Protein AF-A0A2G9TZC6-F1 (afdb_monomer_lite)

pLDDT: mean 79.32, std 24.27, range [19.78, 98.56]

Sequence (187 aa):
MTKLLYDAGWTNLEVRRTWAGSALLKITSDKEWEIARQTPTSVTFRIWTDEENDGFPGDAKIDVTYTVNDMNQLVIEHGATCTSPGVLNLTNHSYWNLDGSETVRDHLLQIDADAYLPTDQNDFPTGEIVDVQGTRFDFTEEKPLKSLLDDKGNIDIDNDLVLSPDRSRLHALSYVLVSIIFMILSK

Organism: Teladorsagia circumcincta (NCBI:txid45464)

InterPro domains:
  IPR008183 Aldose 1-/Glucose-6-phosphate 1-epimerase [PF01263] (30-164)
  IPR011013 Galactose mutarotase-like domain superfamily [SSF74650] (29-166)
  IPR014718 Glycoside hydrolase-type carbohydrate-binding [G3DSA:2.70.98.10] (23-179)
  IPR018052 Aldose 1-epimerase, conserved site [PS00545] (89-98)

Secondary structure (DSSP, 8-state):
--------------------SSGGG-TTTTSPPEEEEEETTEEEEEEEEEHHHHSSSSEEEEEEEEEE-TTS-EEEEEEEE-SS-EEEEE-------SS--S--TT-EE---EEEE--B-TTS-B-S--EE-TTSTT--SS-EEGGGGB-TTS-B-----EEE-S--TT--SS-------EEEEE--

Structure (mmCIF, N/CA/C/O backbone):
data_AF-A0A2G9TZC6-F1
#
_entry.id   AF-A0A2G9TZC6-F1
#
loop_
_atom_site.group_PDB
_atom_site.id
_atom_site.type_symbol
_atom_site.label_atom_id
_atom_site.label_alt_id
_atom_site.label_comp_id
_atom_site.label_asym_id
_atom_site.label_entity_id
_atom_site.label_seq_id
_atom_site.pdbx_PDB_ins_code
_atom_site.Cartn_x
_atom_site.Cartn_y
_atom_site.Cartn_z
_atom_site.occupancy
_atom_site.B_iso_or_equiv
_atom_site.auth_seq_id
_atom_site.auth_comp_id
_atom_site.auth_asym_id
_atom_site.auth_atom_id
_atom_site.pdbx_PDB_model_num
ATOM 1 N N . MET A 1 1 ? 6.689 -29.473 -3.274 1.00 30.20 1 MET A N 1
ATOM 2 C CA . MET A 1 1 ? 6.437 -29.229 -1.840 1.00 30.20 1 MET A CA 1
ATOM 3 C C . MET A 1 1 ? 7.688 -28.551 -1.305 1.00 30.20 1 MET A C 1
ATOM 5 O O . MET A 1 1 ? 8.646 -29.238 -0.986 1.00 30.20 1 MET A O 1
ATOM 9 N N . THR A 1 2 ? 7.733 -27.219 -1.346 1.00 20.11 2 THR A N 1
ATOM 10 C CA . THR A 1 2 ? 8.916 -26.446 -0.940 1.00 20.11 2 THR A CA 1
ATOM 11 C C . THR A 1 2 ? 8.435 -25.322 -0.041 1.00 20.11 2 THR A C 1
ATOM 13 O O . THR A 1 2 ? 7.618 -24.502 -0.447 1.00 20.11 2 THR A O 1
ATOM 16 N N . LYS A 1 3 ? 8.877 -25.384 1.212 1.00 19.78 3 LYS A N 1
ATOM 17 C CA . LYS A 1 3 ? 8.528 -24.508 2.326 1.00 19.78 3 LYS A CA 1
ATOM 18 C C . LYS A 1 3 ? 9.677 -23.508 2.454 1.00 19.78 3 LYS A C 1
ATOM 20 O O . LYS A 1 3 ? 10.809 -23.941 2.652 1.00 19.78 3 LYS A O 1
ATOM 25 N N . LEU A 1 4 ? 9.411 -22.215 2.304 1.00 20.81 4 LEU A N 1
ATOM 26 C CA . LEU A 1 4 ? 10.363 -21.160 2.655 1.00 20.81 4 LEU A CA 1
ATOM 27 C C . LEU A 1 4 ? 9.953 -20.632 4.031 1.00 20.81 4 LEU A C 1
ATOM 29 O O . LEU A 1 4 ? 8.908 -20.009 4.181 1.00 20.81 4 LEU A O 1
ATOM 33 N N . LEU A 1 5 ? 10.744 -20.993 5.041 1.00 24.41 5 LEU A N 1
ATOM 34 C CA . LEU A 1 5 ? 10.721 -20.403 6.377 1.00 24.41 5 LEU A CA 1
ATOM 35 C C . LEU A 1 5 ? 11.654 -19.190 6.336 1.00 24.41 5 LEU A C 1
ATOM 37 O O . LEU A 1 5 ? 12.795 -19.337 5.900 1.00 24.41 5 LEU A O 1
ATOM 41 N N . TYR A 1 6 ? 11.186 -18.024 6.776 1.00 25.30 6 TYR A N 1
ATOM 42 C CA . TYR A 1 6 ? 12.048 -16.872 7.029 1.00 25.30 6 TYR A CA 1
ATOM 43 C C . TYR A 1 6 ? 12.066 -16.607 8.536 1.00 25.30 6 TYR A C 1
ATOM 45 O O . TYR A 1 6 ? 11.023 -16.364 9.138 1.00 25.30 6 TYR A O 1
ATOM 53 N N . ASP A 1 7 ? 13.256 -16.735 9.119 1.00 25.81 7 ASP A N 1
ATOM 54 C CA . ASP A 1 7 ? 13.606 -16.392 10.496 1.00 25.81 7 ASP A CA 1
ATOM 55 C C . ASP A 1 7 ? 14.440 -15.107 10.421 1.00 25.81 7 ASP A C 1
ATOM 57 O O . ASP A 1 7 ? 15.465 -15.072 9.736 1.00 25.81 7 ASP A O 1
ATOM 61 N N . ALA A 1 8 ? 13.962 -14.034 11.045 1.00 32.81 8 ALA A N 1
ATOM 62 C CA . ALA A 1 8 ? 14.584 -12.717 10.991 1.00 32.81 8 ALA A CA 1
ATOM 63 C C . ALA A 1 8 ? 15.143 -12.357 12.370 1.00 32.81 8 ALA A C 1
ATOM 65 O O . ALA A 1 8 ? 14.575 -11.557 13.110 1.00 32.81 8 ALA A O 1
ATOM 66 N N . GLY A 1 9 ? 16.282 -12.954 12.717 1.00 22.62 9 GLY A N 1
ATOM 67 C CA . GLY A 1 9 ? 17.123 -12.451 13.795 1.00 22.62 9 GLY A CA 1
ATOM 68 C C . GLY A 1 9 ? 17.868 -11.199 13.334 1.00 22.62 9 GLY A C 1
ATOM 69 O O . GLY A 1 9 ? 18.893 -11.311 12.668 1.00 22.62 9 GLY A O 1
ATOM 70 N N . TRP A 1 10 ? 17.390 -10.012 13.713 1.00 31.94 10 TRP A N 1
ATOM 71 C CA . TRP A 1 10 ? 18.131 -8.759 13.543 1.00 31.94 10 TRP A CA 1
ATOM 72 C C . TRP A 1 10 ? 18.390 -8.123 14.908 1.00 31.94 10 TRP A C 1
ATOM 74 O O . TRP A 1 10 ? 17.482 -7.624 15.563 1.00 31.94 10 TRP A O 1
ATOM 84 N N . THR A 1 11 ? 19.655 -8.121 15.333 1.00 29.80 11 THR A N 1
ATOM 85 C CA . THR A 1 11 ? 20.155 -7.163 16.323 1.00 29.80 11 THR A CA 1
ATOM 86 C C . THR A 1 11 ? 21.143 -6.241 15.614 1.00 29.80 11 THR A C 1
ATOM 88 O O . THR A 1 11 ? 22.097 -6.707 14.996 1.00 29.80 11 THR A O 1
ATOM 91 N N . ASN A 1 12 ? 20.892 -4.934 15.726 1.00 26.20 12 ASN A N 1
ATOM 92 C CA . ASN A 1 12 ? 21.737 -3.806 15.309 1.00 26.20 12 ASN A CA 1
ATOM 93 C C . ASN A 1 12 ? 21.675 -3.394 13.826 1.00 26.20 12 ASN A C 1
ATOM 95 O O . ASN A 1 12 ? 22.594 -3.652 13.051 1.00 26.20 12 ASN A O 1
ATOM 99 N N . LEU A 1 13 ? 20.643 -2.617 13.477 1.00 26.48 13 LEU A N 1
ATOM 100 C CA . LEU A 1 13 ? 20.734 -1.617 12.411 1.00 26.48 13 LEU A CA 1
ATOM 101 C C . LEU A 1 13 ? 20.748 -0.224 13.067 1.00 26.48 13 LEU A C 1
ATOM 103 O O . LEU A 1 13 ? 19.744 0.215 13.623 1.00 26.48 13 LEU A O 1
ATOM 107 N N . GLU A 1 14 ? 21.889 0.470 13.047 1.00 23.78 14 GLU A N 1
ATOM 108 C CA . GLU A 1 14 ? 21.934 1.894 13.403 1.00 23.78 14 GLU A CA 1
ATOM 109 C C . GLU A 1 14 ? 21.329 2.711 12.254 1.00 23.78 14 GLU A C 1
ATOM 111 O O . GLU A 1 14 ? 21.987 2.985 11.248 1.00 23.78 14 GLU A O 1
ATOM 116 N N . VAL A 1 15 ? 20.072 3.130 12.405 1.00 31.69 15 VAL A N 1
ATOM 117 C CA . VAL A 1 15 ? 19.460 4.130 11.523 1.00 31.69 15 VAL A CA 1
ATOM 118 C C . VAL A 1 15 ? 20.026 5.501 11.901 1.00 31.69 15 VAL A C 1
ATOM 120 O O . VAL A 1 15 ? 19.657 6.095 12.917 1.00 31.69 15 VAL A O 1
ATOM 123 N N . ARG A 1 16 ? 20.965 6.020 11.101 1.00 26.84 16 ARG A N 1
ATOM 124 C CA . ARG A 1 16 ? 21.473 7.388 11.273 1.00 26.84 16 ARG A CA 1
ATOM 125 C C . ARG A 1 16 ? 20.376 8.396 10.914 1.00 26.84 16 ARG A C 1
ATOM 127 O O . ARG A 1 16 ? 19.917 8.460 9.778 1.00 26.84 16 ARG A O 1
ATOM 134 N N . ARG A 1 17 ? 19.976 9.197 11.908 1.00 36.09 17 ARG A N 1
ATOM 135 C CA . ARG A 1 17 ? 19.001 10.294 11.803 1.00 36.09 17 ARG A CA 1
ATOM 136 C C . ARG A 1 17 ? 19.545 11.451 10.961 1.00 36.09 17 ARG A C 1
ATOM 138 O O . ARG A 1 17 ? 20.182 12.336 11.523 1.00 36.09 17 ARG A O 1
ATOM 145 N N . THR A 1 18 ? 19.245 11.497 9.665 1.00 31.53 18 THR A N 1
ATOM 146 C CA . THR A 1 18 ? 19.377 12.732 8.866 1.00 31.53 18 THR A CA 1
ATOM 147 C C . THR A 1 18 ? 18.448 12.763 7.649 1.00 31.53 18 THR A C 1
ATOM 149 O O . THR A 1 18 ? 18.963 12.898 6.554 1.00 31.53 18 THR A O 1
ATOM 152 N N . TRP A 1 19 ? 17.117 12.675 7.762 1.00 33.44 19 TRP A N 1
ATOM 153 C CA . TRP A 1 19 ? 16.260 12.958 6.591 1.00 33.44 19 TRP A CA 1
ATOM 154 C C 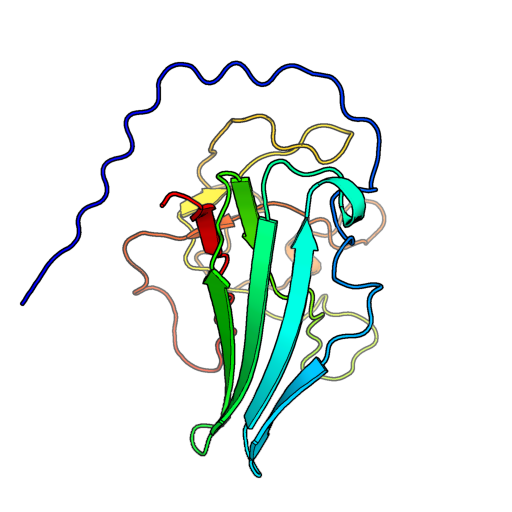. TRP A 1 19 ? 14.972 13.675 6.999 1.00 33.44 19 TRP A C 1
ATOM 156 O O . TRP A 1 19 ? 14.171 13.165 7.774 1.00 33.44 19 TRP A O 1
ATOM 166 N N . ALA A 1 20 ? 14.837 14.917 6.536 1.00 28.73 20 ALA A N 1
ATOM 167 C CA . ALA A 1 20 ? 13.744 15.819 6.867 1.00 28.73 20 ALA A CA 1
ATOM 168 C C . ALA A 1 20 ? 12.607 15.693 5.842 1.00 28.73 20 ALA A C 1
ATOM 170 O O . ALA A 1 20 ? 12.852 15.891 4.659 1.00 28.73 20 ALA A O 1
ATOM 171 N N . GLY A 1 21 ? 11.388 15.438 6.338 1.00 29.16 21 GLY A N 1
ATOM 172 C CA . GLY A 1 21 ? 10.095 15.833 5.757 1.00 29.16 21 GLY A CA 1
ATOM 173 C C . GLY A 1 21 ? 9.672 15.184 4.436 1.00 29.16 21 GLY A C 1
ATOM 174 O O . GLY A 1 21 ? 10.324 15.409 3.433 1.00 29.16 21 GLY A O 1
ATOM 175 N N . SER A 1 22 ? 8.550 14.443 4.460 1.00 32.88 22 SER A N 1
ATOM 176 C CA . SER A 1 22 ? 7.545 14.135 3.401 1.00 32.88 22 SER A CA 1
ATOM 177 C C . SER A 1 22 ? 7.937 13.874 1.925 1.00 32.88 22 SER A C 1
ATOM 179 O O . SER A 1 22 ? 7.067 13.523 1.129 1.00 32.88 22 SER A O 1
ATOM 181 N N . ALA A 1 23 ? 9.204 13.973 1.534 1.00 34.75 23 ALA A N 1
ATOM 182 C CA . ALA A 1 23 ? 9.696 13.870 0.163 1.00 34.75 23 ALA A CA 1
ATOM 183 C C . ALA A 1 23 ? 10.014 12.426 -0.260 1.00 34.75 23 ALA A C 1
ATOM 185 O O . ALA A 1 23 ? 10.156 12.155 -1.447 1.00 34.75 23 ALA A O 1
ATOM 186 N N . LEU A 1 24 ? 10.072 11.483 0.685 1.00 45.00 24 LEU A N 1
ATOM 187 C CA . LEU A 1 24 ? 10.405 10.080 0.403 1.00 45.00 24 LEU A CA 1
ATOM 188 C C . LEU A 1 24 ? 9.235 9.284 -0.205 1.00 45.00 24 LEU A C 1
ATOM 190 O O . LEU A 1 24 ? 9.447 8.192 -0.716 1.00 45.00 24 LEU A O 1
ATOM 194 N N . LEU A 1 25 ? 8.002 9.807 -0.176 1.00 50.72 25 LEU A N 1
ATOM 195 C CA . LEU A 1 25 ? 6.807 9.000 -0.461 1.00 50.72 25 LEU A CA 1
ATOM 196 C C . LEU A 1 25 ? 6.340 9.004 -1.932 1.00 50.72 25 LEU A C 1
ATOM 198 O O . LEU A 1 25 ? 5.370 8.320 -2.254 1.00 50.72 25 LEU A O 1
ATOM 202 N N . LYS A 1 26 ? 6.941 9.808 -2.825 1.00 58.25 26 LYS A N 1
ATOM 203 C CA . LYS A 1 26 ? 6.319 10.120 -4.135 1.00 58.25 26 LYS A CA 1
ATOM 204 C C . LYS A 1 26 ? 7.247 10.178 -5.345 1.00 58.25 26 LYS A C 1
ATOM 206 O O . LYS A 1 26 ? 6.904 10.796 -6.344 1.00 58.25 26 LYS A O 1
ATOM 211 N N . ILE A 1 27 ? 8.413 9.551 -5.290 1.00 70.12 27 ILE A N 1
ATOM 212 C CA . ILE A 1 27 ? 9.432 9.837 -6.309 1.00 70.12 27 ILE A CA 1
ATOM 213 C C . ILE A 1 27 ? 9.111 9.223 -7.668 1.00 70.12 27 ILE A C 1
ATOM 215 O O . ILE A 1 27 ? 9.443 9.800 -8.695 1.00 70.12 27 ILE A O 1
ATOM 219 N N . THR A 1 28 ? 8.428 8.082 -7.696 1.00 81.19 28 THR A N 1
ATOM 220 C CA . THR A 1 28 ? 7.984 7.476 -8.956 1.00 81.19 28 THR A CA 1
ATOM 221 C C . THR A 1 28 ? 6.538 7.823 -9.301 1.00 81.19 28 THR A C 1
ATOM 223 O O . THR A 1 28 ? 6.133 7.651 -10.449 1.00 81.19 28 THR A O 1
ATOM 226 N N . SER A 1 29 ? 5.741 8.323 -8.349 1.00 84.62 29 SER A N 1
ATOM 227 C CA . SER A 1 29 ? 4.312 8.592 -8.563 1.00 84.62 29 SER A CA 1
ATOM 228 C C . SER A 1 29 ? 4.026 9.914 -9.277 1.00 84.62 29 SER A C 1
ATOM 230 O O . SER A 1 29 ? 2.916 10.095 -9.773 1.00 84.62 29 SER A O 1
ATOM 232 N N . ASP A 1 30 ? 5.008 10.815 -9.368 1.00 86.31 30 ASP A N 1
ATOM 233 C CA . ASP A 1 30 ? 4.930 12.069 -10.129 1.00 86.31 30 ASP A CA 1
ATOM 234 C C . ASP A 1 30 ? 5.571 11.980 -11.529 1.00 86.31 30 ASP A C 1
ATOM 236 O O . ASP A 1 30 ? 5.614 12.977 -12.254 1.00 86.31 30 ASP A O 1
ATOM 240 N N . LYS A 1 31 ? 6.076 10.801 -11.913 1.00 88.75 31 LYS A N 1
ATOM 241 C CA . LYS A 1 31 ? 6.766 10.569 -13.188 1.00 88.75 31 LYS A CA 1
ATOM 242 C C . LYS A 1 31 ? 5.844 9.977 -14.242 1.00 88.75 31 LYS A C 1
ATOM 244 O O . LYS A 1 31 ? 4.846 9.324 -13.942 1.00 88.75 31 LYS A O 1
ATOM 249 N N . GLU A 1 32 ? 6.229 10.158 -15.499 1.00 93.38 32 GLU A N 1
ATOM 250 C CA . GLU A 1 32 ? 5.598 9.488 -16.631 1.00 93.38 32 GLU A CA 1
ATOM 251 C C . GLU A 1 32 ? 6.192 8.085 -16.798 1.00 93.38 32 GLU A C 1
ATOM 253 O O . GLU A 1 32 ? 7.400 7.924 -16.969 1.00 93.38 32 GLU A O 1
ATOM 258 N N . TRP A 1 33 ? 5.335 7.065 -16.747 1.00 96.00 33 TRP A N 1
ATOM 259 C CA . TRP A 1 33 ? 5.728 5.673 -16.958 1.00 96.00 33 TRP A CA 1
ATOM 260 C C . TRP A 1 33 ? 5.470 5.260 -18.408 1.00 96.00 33 TRP A C 1
ATOM 262 O O . TRP A 1 33 ? 4.457 5.625 -19.009 1.00 96.00 33 TRP A O 1
ATOM 272 N N . GLU A 1 34 ? 6.352 4.432 -18.957 1.00 97.94 34 GLU A N 1
ATOM 273 C CA . GLU A 1 34 ? 6.153 3.793 -20.255 1.00 97.94 34 GLU A CA 1
ATOM 274 C C . GLU A 1 34 ? 5.081 2.699 -20.154 1.00 97.94 34 GLU A C 1
ATOM 276 O O . GLU A 1 34 ? 5.077 1.910 -19.210 1.00 97.94 34 GLU A O 1
ATOM 281 N N . ILE A 1 35 ? 4.214 2.571 -21.163 1.00 98.44 35 ILE A N 1
ATOM 282 C CA . ILE A 1 35 ? 3.390 1.366 -21.337 1.00 98.44 35 ILE A CA 1
ATOM 283 C C . ILE A 1 35 ? 4.255 0.282 -21.993 1.00 98.44 35 ILE A C 1
ATOM 285 O O . ILE A 1 35 ? 4.377 0.227 -23.216 1.00 98.44 35 ILE A O 1
ATOM 289 N N . ALA A 1 36 ? 4.835 -0.603 -21.184 1.00 98.25 36 ALA A N 1
ATOM 290 C CA . ALA A 1 36 ? 5.691 -1.686 -21.667 1.00 98.25 36 ALA A CA 1
ATOM 291 C C . ALA A 1 36 ? 4.894 -2.834 -22.312 1.00 98.25 36 ALA A C 1
ATOM 293 O O . ALA A 1 36 ? 5.402 -3.551 -23.180 1.00 98.25 36 ALA A O 1
ATOM 294 N N . ARG A 1 37 ? 3.644 -3.048 -21.875 1.00 98.38 37 ARG A N 1
ATOM 295 C CA . ARG A 1 37 ? 2.734 -4.060 -22.433 1.00 98.38 37 ARG A CA 1
ATOM 296 C C . ARG A 1 37 ? 1.278 -3.692 -22.169 1.00 98.38 37 ARG A C 1
ATOM 298 O O . ARG A 1 37 ? 0.944 -3.213 -21.092 1.00 98.38 37 ARG A O 1
ATOM 305 N N . GLN A 1 38 ? 0.401 -4.010 -23.118 1.00 98.56 38 GLN A N 1
ATOM 306 C CA . GLN A 1 38 ? -1.043 -3.879 -22.951 1.00 98.56 38 GLN A CA 1
ATOM 307 C C . GLN A 1 38 ? -1.786 -5.056 -23.590 1.00 98.56 38 GLN A C 1
ATOM 309 O O . GLN A 1 38 ? -1.408 -5.564 -24.646 1.00 98.56 38 GLN A O 1
ATOM 314 N N . THR A 1 39 ? -2.862 -5.479 -22.937 1.00 98.38 39 THR A N 1
ATOM 315 C CA . THR A 1 39 ? -3.857 -6.443 -23.419 1.00 98.38 39 THR A CA 1
ATOM 316 C C . THR A 1 39 ? -5.260 -5.919 -23.063 1.00 98.38 39 THR A C 1
ATOM 318 O O . THR A 1 39 ? -5.357 -4.916 -22.353 1.00 98.38 39 THR A O 1
ATOM 321 N N . PRO A 1 40 ? -6.359 -6.566 -23.496 1.00 98.44 40 PRO A N 1
ATOM 322 C CA . PRO A 1 40 ? -7.706 -6.132 -23.114 1.00 98.44 40 PRO A CA 1
ATOM 323 C C . PRO A 1 40 ? -7.974 -6.108 -21.601 1.00 98.44 40 PRO A C 1
ATOM 325 O O . PRO A 1 40 ? -8.834 -5.355 -21.160 1.00 98.44 40 PRO A O 1
ATOM 328 N N . THR A 1 41 ? -7.259 -6.916 -20.812 1.00 98.25 41 THR A N 1
ATOM 329 C CA . THR A 1 41 ? -7.511 -7.093 -19.370 1.00 98.25 41 THR A CA 1
ATOM 330 C C . THR A 1 41 ? -6.290 -6.818 -18.492 1.00 98.25 41 THR A C 1
ATOM 332 O O . THR A 1 41 ? -6.337 -7.046 -17.286 1.00 98.25 41 THR A O 1
ATOM 335 N N . SER A 1 42 ? -5.183 -6.343 -19.064 1.00 98.25 42 SER A N 1
ATOM 336 C CA . SER A 1 42 ? -3.945 -6.108 -18.318 1.00 98.25 42 SER A CA 1
ATOM 337 C C . SER A 1 42 ? -3.084 -5.025 -18.958 1.00 98.25 42 SER A C 1
ATOM 339 O O . SER A 1 42 ? -3.008 -4.940 -20.188 1.00 98.25 42 SER A O 1
ATOM 341 N N . VAL A 1 43 ? -2.411 -4.230 -18.128 1.00 98.56 43 VAL A N 1
ATOM 342 C CA . VAL A 1 43 ? -1.436 -3.214 -18.536 1.00 98.56 43 VAL A CA 1
ATOM 343 C C . VAL A 1 43 ? -0.206 -3.278 -17.634 1.00 98.56 43 VAL A C 1
ATOM 345 O O . VAL A 1 43 ? -0.331 -3.337 -16.413 1.00 98.56 43 VAL A O 1
ATOM 348 N N . THR A 1 44 ? 0.978 -3.257 -18.241 1.00 98.31 44 THR A N 1
ATOM 349 C CA . THR A 1 44 ? 2.263 -3.150 -17.544 1.00 98.31 44 THR A CA 1
ATOM 350 C C . THR A 1 44 ? 2.853 -1.774 -17.805 1.00 98.31 44 THR A C 1
ATOM 352 O O . THR A 1 44 ? 3.146 -1.429 -18.954 1.00 98.31 44 THR A O 1
ATOM 355 N N . PHE A 1 45 ? 3.061 -1.023 -16.731 1.00 98.12 45 PHE A N 1
ATOM 356 C CA . PHE A 1 45 ? 3.811 0.224 -16.729 1.00 98.12 45 PHE A CA 1
ATOM 357 C C . PHE A 1 45 ? 5.263 -0.047 -16.357 1.00 98.12 45 PHE A C 1
ATOM 359 O O . PHE A 1 45 ? 5.524 -0.898 -15.508 1.00 98.12 45 PHE A O 1
ATOM 366 N N . ARG A 1 46 ? 6.196 0.686 -16.964 1.00 97.56 46 ARG A N 1
ATOM 367 C CA . ARG A 1 46 ? 7.627 0.591 -16.683 1.00 97.56 46 ARG A CA 1
ATOM 368 C C . ARG A 1 46 ? 8.250 1.958 -16.438 1.00 97.56 46 ARG A C 1
ATOM 370 O O . ARG A 1 46 ? 7.947 2.916 -17.144 1.00 97.56 46 ARG A O 1
ATOM 377 N N . ILE A 1 47 ? 9.175 2.010 -15.489 1.00 95.69 47 ILE A N 1
ATOM 378 C CA . ILE A 1 47 ? 10.062 3.151 -15.276 1.00 95.69 47 ILE A CA 1
ATOM 379 C C . ILE A 1 47 ? 11.474 2.672 -14.939 1.00 95.69 47 ILE A C 1
ATOM 381 O O . ILE A 1 47 ? 11.669 1.573 -14.415 1.00 95.69 47 ILE A O 1
ATOM 385 N N . TRP A 1 48 ? 12.458 3.508 -15.244 1.00 95.00 48 TRP A N 1
ATOM 386 C CA . TRP A 1 48 ? 13.822 3.372 -14.754 1.00 95.00 48 TRP A CA 1
ATOM 387 C C . TRP A 1 48 ? 14.131 4.544 -13.836 1.00 95.00 48 TRP A C 1
ATOM 389 O O . TRP A 1 48 ? 13.745 5.674 -14.133 1.00 95.00 48 TRP A O 1
ATOM 399 N N . THR A 1 49 ? 14.825 4.263 -12.744 1.00 91.75 49 THR A N 1
ATOM 400 C CA . THR A 1 49 ? 15.308 5.263 -11.796 1.00 91.75 49 THR A CA 1
ATOM 401 C C . THR A 1 49 ? 16.701 4.887 -11.307 1.00 91.75 49 THR A C 1
ATOM 403 O O . THR A 1 49 ? 17.102 3.721 -11.384 1.00 91.75 49 THR A O 1
ATOM 406 N N . ASP A 1 50 ? 17.434 5.884 -10.840 1.00 92.44 50 ASP A N 1
ATOM 407 C CA . ASP A 1 50 ? 18.770 5.781 -10.268 1.00 92.44 50 ASP A CA 1
ATOM 408 C C . ASP A 1 50 ? 18.982 6.901 -9.239 1.00 92.44 50 ASP A C 1
ATOM 410 O O . ASP A 1 50 ? 18.155 7.809 -9.108 1.00 92.44 50 ASP A O 1
ATOM 414 N N . GLU A 1 51 ? 20.120 6.854 -8.548 1.00 90.19 51 GLU A N 1
ATOM 415 C CA . GLU A 1 51 ? 20.483 7.815 -7.503 1.00 90.19 51 GLU A CA 1
ATOM 416 C C . GLU A 1 51 ? 20.451 9.283 -7.964 1.00 90.19 51 GLU A C 1
ATOM 418 O O . GLU A 1 51 ? 20.129 10.165 -7.169 1.00 90.19 51 GLU A O 1
ATOM 423 N N . GLU A 1 52 ? 20.743 9.578 -9.237 1.00 89.06 52 GLU A N 1
ATOM 424 C CA . GLU A 1 52 ? 20.671 10.952 -9.757 1.00 89.06 52 GLU A CA 1
ATOM 425 C C . GLU A 1 52 ? 19.219 11.438 -9.891 1.00 89.06 52 GLU A C 1
ATOM 427 O O . GLU A 1 52 ? 18.944 12.629 -9.718 1.00 89.06 52 GLU A O 1
ATOM 432 N N . ASN A 1 53 ? 18.292 10.523 -10.184 1.00 87.25 53 ASN A N 1
ATOM 433 C CA . ASN A 1 53 ? 16.879 10.825 -10.389 1.00 87.25 53 ASN A CA 1
ATOM 434 C C . ASN A 1 53 ? 16.062 10.840 -9.090 1.00 87.25 53 ASN A C 1
ATOM 436 O O . ASN A 1 53 ? 15.155 11.669 -8.961 1.00 87.25 53 ASN A O 1
ATOM 440 N N . ASP A 1 54 ? 16.350 9.937 -8.147 1.00 85.56 54 ASP A N 1
ATOM 441 C CA . ASP A 1 54 ? 15.547 9.756 -6.929 1.00 85.56 54 ASP A CA 1
ATOM 442 C C . ASP A 1 54 ? 16.295 9.971 -5.606 1.00 85.56 54 ASP A C 1
ATOM 444 O O . ASP A 1 54 ? 15.656 10.116 -4.560 1.00 85.56 54 ASP A O 1
ATOM 448 N N . GLY A 1 55 ? 17.627 10.059 -5.637 1.00 87.25 55 GLY A N 1
ATOM 449 C CA . GLY A 1 55 ? 18.465 10.215 -4.447 1.00 87.25 55 GLY A CA 1
ATOM 450 C C . GLY A 1 55 ? 18.654 8.937 -3.622 1.00 87.25 55 GLY A C 1
ATOM 451 O O . GLY A 1 55 ? 19.227 9.013 -2.532 1.00 87.25 55 GLY A O 1
ATOM 452 N N . PHE A 1 56 ? 18.184 7.777 -4.094 1.00 86.12 56 PHE A N 1
ATOM 453 C CA . PHE A 1 56 ? 18.381 6.480 -3.449 1.00 86.12 56 PHE A CA 1
ATOM 454 C C . PHE A 1 56 ? 19.583 5.737 -4.043 1.00 86.12 56 PHE A C 1
ATOM 456 O O . PHE A 1 56 ? 19.794 5.768 -5.251 1.00 86.12 56 PHE A O 1
ATOM 463 N N . PRO A 1 57 ? 20.366 5.009 -3.224 1.00 88.44 57 PRO A N 1
ATOM 464 C CA . PRO A 1 57 ? 21.496 4.244 -3.735 1.00 88.44 57 PRO A CA 1
ATOM 465 C C . PRO A 1 57 ? 21.070 3.195 -4.764 1.00 88.44 57 PRO A C 1
ATOM 467 O O . PRO A 1 57 ? 20.130 2.433 -4.523 1.00 88.44 57 PRO A O 1
ATOM 470 N N . GLY A 1 58 ? 21.842 3.091 -5.844 1.00 90.19 58 GLY A N 1
ATOM 471 C CA . GLY A 1 58 ? 21.675 2.061 -6.866 1.00 90.19 58 GLY A CA 1
ATOM 472 C C . GLY A 1 58 ? 20.793 2.491 -8.034 1.00 90.19 58 GLY A C 1
ATOM 473 O O . GLY A 1 58 ? 20.617 3.676 -8.306 1.00 90.19 58 GLY A O 1
ATOM 474 N N . ASP A 1 59 ? 20.298 1.498 -8.769 1.00 91.38 59 ASP A N 1
ATOM 475 C CA . ASP A 1 59 ? 19.375 1.684 -9.884 1.00 91.38 59 ASP A CA 1
ATOM 476 C C . ASP A 1 59 ? 18.227 0.671 -9.815 1.00 91.38 59 ASP A C 1
ATOM 478 O O . ASP A 1 59 ? 18.329 -0.406 -9.219 1.00 91.38 59 ASP A O 1
ATOM 482 N N . ALA A 1 60 ? 17.107 1.008 -10.444 1.00 93.06 60 ALA A N 1
ATOM 483 C CA . ALA A 1 60 ? 15.981 0.101 -10.562 1.00 93.06 60 ALA A CA 1
ATOM 484 C C . ALA A 1 60 ? 15.250 0.310 -11.887 1.00 93.06 60 ALA A C 1
ATOM 486 O O . ALA A 1 60 ? 14.794 1.402 -12.215 1.00 93.06 60 ALA A O 1
ATOM 487 N N . LYS A 1 61 ? 15.067 -0.784 -12.628 1.00 94.75 61 LYS A N 1
ATOM 488 C CA . LYS A 1 61 ? 14.004 -0.909 -13.625 1.00 94.75 61 LYS A CA 1
ATOM 489 C C . LYS A 1 61 ? 12.801 -1.531 -12.937 1.00 94.75 61 LYS A C 1
ATOM 491 O O . LYS A 1 61 ? 12.895 -2.683 -12.514 1.00 94.75 61 LYS A O 1
ATOM 496 N N . ILE A 1 62 ? 11.707 -0.790 -12.852 1.00 94.00 62 ILE A N 1
ATOM 497 C CA . ILE A 1 62 ? 10.491 -1.170 -12.137 1.00 94.00 62 ILE A CA 1
ATOM 498 C C . ILE A 1 62 ? 9.371 -1.386 -13.150 1.00 94.00 62 ILE A C 1
ATOM 500 O O . ILE A 1 62 ? 9.099 -0.509 -13.966 1.00 94.00 62 ILE A O 1
ATOM 504 N N . ASP A 1 63 ? 8.704 -2.529 -13.046 1.00 95.38 63 ASP A N 1
ATOM 505 C CA . ASP A 1 63 ? 7.505 -2.889 -13.792 1.00 95.38 63 ASP A CA 1
ATOM 506 C C . ASP A 1 63 ? 6.331 -3.029 -12.817 1.00 95.38 63 ASP A C 1
ATOM 508 O O . ASP A 1 63 ? 6.422 -3.766 -11.835 1.00 95.38 63 ASP A O 1
ATOM 512 N N . VAL A 1 64 ? 5.209 -2.364 -13.095 1.00 95.81 64 VAL A N 1
ATOM 513 C CA . VAL A 1 64 ? 3.953 -2.549 -12.353 1.00 95.81 64 VAL A CA 1
ATOM 514 C C . VAL A 1 64 ? 2.876 -3.023 -13.308 1.00 95.81 64 VAL A C 1
ATOM 516 O O . VAL A 1 64 ? 2.530 -2.323 -14.259 1.00 95.81 64 VAL A O 1
ATOM 519 N N . THR A 1 65 ? 2.343 -4.217 -13.062 1.00 95.69 65 THR A N 1
ATOM 520 C CA . THR A 1 65 ? 1.282 -4.805 -13.883 1.00 95.69 65 THR A CA 1
ATOM 521 C C . THR A 1 65 ? -0.042 -4.775 -13.140 1.00 95.69 65 THR A C 1
ATOM 523 O O . THR A 1 65 ? -0.152 -5.320 -12.047 1.00 95.69 65 THR A O 1
ATOM 526 N N . TYR A 1 66 ? -1.050 -4.166 -13.760 1.00 96.19 66 TYR A N 1
ATOM 527 C CA . TYR A 1 66 ? -2.439 -4.198 -13.313 1.00 96.19 66 TYR A CA 1
ATOM 528 C C . TYR A 1 66 ? -3.209 -5.179 -14.190 1.00 96.19 66 TYR A C 1
ATOM 530 O O . TYR A 1 66 ? -3.215 -5.028 -15.412 1.00 96.19 66 TYR A O 1
ATOM 538 N N . THR A 1 67 ? -3.878 -6.155 -13.581 1.00 95.50 67 THR A N 1
ATOM 539 C CA . THR A 1 67 ? -4.664 -7.173 -14.289 1.00 95.50 67 THR A CA 1
ATOM 540 C C . THR A 1 67 ? -6.050 -7.300 -13.675 1.00 95.50 67 THR A C 1
ATOM 542 O O . THR A 1 67 ? -6.178 -7.464 -12.464 1.00 95.50 67 THR A O 1
ATOM 545 N N . VAL A 1 68 ? -7.085 -7.276 -14.513 1.00 95.25 68 VAL A N 1
ATOM 546 C CA . VAL A 1 68 ? -8.451 -7.661 -14.137 1.00 95.25 68 VAL A CA 1
ATOM 547 C C . VAL A 1 68 ? -8.770 -9.049 -14.681 1.00 95.25 68 VAL A C 1
ATOM 549 O O . VAL A 1 68 ? -8.282 -9.431 -15.745 1.00 95.25 68 VAL A O 1
ATOM 552 N N . ASN A 1 69 ? -9.571 -9.829 -13.958 1.00 91.75 69 ASN A N 1
ATOM 553 C CA . ASN A 1 69 ? -9.932 -11.182 -14.381 1.00 91.75 69 ASN A CA 1
ATOM 554 C C . ASN A 1 69 ? -11.409 -11.515 -14.132 1.00 91.75 69 ASN A C 1
ATOM 556 O O . ASN A 1 69 ? -12.128 -10.781 -13.455 1.00 91.75 69 ASN A O 1
ATOM 560 N N . ASP A 1 70 ? -11.841 -12.662 -14.659 1.00 94.75 70 ASP A N 1
ATOM 561 C CA . ASP A 1 70 ? -13.234 -13.129 -14.605 1.00 94.75 70 ASP A CA 1
ATOM 562 C C . ASP A 1 70 ? -13.715 -13.503 -13.186 1.00 94.75 70 ASP A C 1
ATOM 564 O O . ASP A 1 70 ? -14.882 -13.834 -12.991 1.00 94.75 70 ASP A O 1
ATOM 568 N N . MET A 1 71 ? -12.834 -13.442 -12.179 1.00 90.81 71 MET A N 1
ATOM 569 C CA . MET A 1 71 ? -13.168 -13.627 -10.762 1.00 90.81 71 MET A CA 1
ATOM 570 C C . MET A 1 71 ? -13.397 -12.291 -10.033 1.00 90.81 71 MET A C 1
ATOM 572 O O . MET A 1 71 ? -13.434 -12.274 -8.804 1.00 90.81 71 MET A O 1
ATOM 576 N N . ASN A 1 72 ? -13.546 -11.177 -10.765 1.00 87.38 72 ASN A N 1
ATOM 577 C CA . ASN A 1 72 ? -13.684 -9.816 -10.224 1.00 87.38 72 ASN A CA 1
ATOM 578 C C . ASN A 1 72 ? -12.501 -9.382 -9.342 1.00 87.38 72 ASN A C 1
ATOM 580 O O . ASN A 1 72 ? -12.676 -8.661 -8.361 1.00 87.38 72 ASN A O 1
ATOM 584 N N . GLN A 1 73 ? -11.289 -9.819 -9.681 1.00 88.31 73 GLN A N 1
ATOM 585 C CA . GLN A 1 73 ? -10.079 -9.407 -8.975 1.00 88.31 73 GLN A CA 1
ATOM 586 C C . GLN A 1 73 ? -9.354 -8.312 -9.752 1.00 88.31 73 GLN A C 1
ATOM 588 O O . GLN A 1 73 ? -9.236 -8.393 -10.974 1.00 88.31 73 GLN A O 1
ATOM 593 N N . LEU A 1 74 ? -8.805 -7.344 -9.019 1.00 89.94 74 LEU A N 1
ATOM 594 C CA . LEU A 1 74 ? -7.707 -6.503 -9.479 1.00 89.94 74 LEU A CA 1
ATOM 595 C C . LEU A 1 74 ? -6.411 -7.055 -8.879 1.00 89.94 74 LEU A C 1
ATOM 597 O O . LEU A 1 74 ? -6.235 -7.042 -7.663 1.00 89.94 74 LEU A O 1
ATOM 601 N N . VAL A 1 75 ? -5.514 -7.541 -9.730 1.00 89.50 75 VAL A N 1
ATOM 602 C CA . VAL A 1 75 ? -4.191 -8.034 -9.341 1.00 89.50 75 VAL A CA 1
ATOM 603 C C . VAL A 1 75 ? -3.158 -6.970 -9.695 1.00 89.50 75 VAL A C 1
ATOM 605 O O . VAL A 1 75 ? -3.117 -6.516 -10.840 1.00 89.50 75 VAL A O 1
ATOM 608 N N . ILE A 1 76 ? -2.345 -6.575 -8.714 1.00 91.31 76 ILE A N 1
ATOM 609 C CA . ILE A 1 76 ? -1.250 -5.615 -8.880 1.00 91.31 76 ILE A CA 1
ATOM 610 C C . ILE A 1 76 ? 0.059 -6.345 -8.595 1.00 91.31 76 ILE A C 1
ATOM 612 O O . ILE A 1 76 ? 0.295 -6.796 -7.475 1.00 91.31 76 ILE A O 1
ATOM 616 N N . GLU A 1 77 ? 0.904 -6.463 -9.609 1.00 92.50 77 GLU A N 1
ATOM 617 C CA . GLU A 1 77 ? 2.207 -7.117 -9.510 1.00 92.50 77 GLU A CA 1
ATOM 618 C C . GLU A 1 77 ? 3.307 -6.065 -9.629 1.00 92.50 77 GLU A C 1
ATOM 620 O O . GLU A 1 77 ? 3.388 -5.369 -10.642 1.00 92.50 77 GLU A O 1
ATOM 625 N N . HIS A 1 78 ? 4.163 -5.964 -8.612 1.00 87.94 78 HIS A N 1
ATOM 626 C CA . HIS A 1 78 ? 5.378 -5.153 -8.657 1.00 87.94 78 HIS A CA 1
ATOM 627 C C . HIS A 1 78 ? 6.571 -6.059 -8.988 1.00 87.94 78 HIS A C 1
ATOM 629 O O . HIS A 1 78 ? 6.825 -7.043 -8.295 1.00 87.94 78 HIS A O 1
ATOM 635 N N . GLY A 1 79 ? 7.314 -5.731 -10.040 1.00 87.94 79 GLY A N 1
ATOM 636 C CA . GLY A 1 79 ? 8.566 -6.384 -10.408 1.00 87.94 79 GLY A CA 1
ATOM 637 C C . GLY A 1 79 ? 9.679 -5.353 -10.522 1.00 87.94 79 GLY A C 1
ATOM 638 O O . GLY A 1 79 ? 9.449 -4.243 -10.989 1.00 87.94 79 GLY A O 1
ATOM 639 N N . ALA A 1 80 ? 10.895 -5.703 -10.113 1.00 88.94 80 ALA A N 1
ATOM 640 C CA . ALA A 1 80 ? 12.040 -4.820 -10.285 1.00 88.94 80 ALA A CA 1
ATOM 641 C C . ALA A 1 80 ? 13.331 -5.594 -10.558 1.00 88.94 80 ALA A C 1
ATOM 643 O O . ALA A 1 80 ? 13.502 -6.729 -10.116 1.00 88.94 80 ALA A O 1
ATOM 644 N N . THR A 1 81 ? 14.251 -4.965 -11.284 1.00 92.00 81 THR A N 1
ATOM 645 C CA . THR A 1 81 ? 15.619 -5.456 -11.500 1.00 92.00 81 THR A CA 1
ATOM 646 C C . THR A 1 81 ? 16.604 -4.306 -11.369 1.00 92.00 81 THR A C 1
ATOM 648 O O . THR A 1 81 ? 16.290 -3.204 -11.811 1.00 92.00 81 THR A O 1
ATOM 651 N N . CYS A 1 82 ? 17.803 -4.577 -10.869 1.00 90.25 82 CYS A N 1
ATOM 652 C CA . CYS A 1 82 ? 18.887 -3.605 -10.727 1.00 90.25 82 CYS A CA 1
ATOM 653 C C . CYS A 1 82 ? 20.178 -4.111 -11.381 1.00 90.25 82 CYS A C 1
ATOM 655 O O . CYS A 1 82 ? 20.371 -5.316 -11.566 1.00 90.25 82 CYS A O 1
ATOM 657 N N . THR A 1 83 ? 21.105 -3.199 -11.646 1.00 92.94 83 THR A N 1
ATOM 658 C CA . THR A 1 83 ? 22.515 -3.492 -11.919 1.00 92.94 83 THR A CA 1
ATOM 659 C C . THR A 1 83 ? 23.435 -3.062 -10.770 1.00 92.94 83 THR A C 1
ATOM 661 O O . THR A 1 83 ? 24.516 -3.642 -10.603 1.00 92.94 83 THR A O 1
ATOM 664 N N . SER A 1 84 ? 22.988 -2.115 -9.943 1.00 89.38 84 SER A N 1
ATOM 665 C CA . SER A 1 84 ? 23.701 -1.577 -8.785 1.00 89.38 84 SER A CA 1
ATOM 666 C C . SER A 1 84 ? 22.888 -1.777 -7.498 1.00 89.38 84 SER A C 1
ATOM 668 O O . SER A 1 84 ? 21.674 -1.586 -7.522 1.00 89.38 84 SER A O 1
ATOM 670 N N . PRO A 1 85 ? 23.519 -2.182 -6.375 1.00 90.62 85 PRO A N 1
ATOM 671 C CA . PRO A 1 85 ? 22.796 -2.453 -5.135 1.00 90.62 85 PRO A CA 1
ATOM 672 C C . PRO A 1 85 ? 22.048 -1.234 -4.598 1.00 90.62 85 PRO A C 1
ATOM 674 O O . PRO A 1 85 ? 22.596 -0.134 -4.592 1.00 90.62 85 PRO A O 1
ATOM 677 N N . GLY A 1 86 ? 20.844 -1.470 -4.082 1.00 87.75 86 GLY A N 1
ATOM 678 C CA . GLY A 1 86 ? 19.954 -0.428 -3.582 1.00 87.75 86 GLY A CA 1
ATOM 679 C C . GLY A 1 86 ? 18.844 -0.964 -2.683 1.00 87.75 86 GLY A C 1
ATOM 680 O O . GLY A 1 86 ? 18.788 -2.159 -2.372 1.00 87.75 86 GLY A O 1
ATOM 681 N N . VAL A 1 87 ? 17.949 -0.068 -2.268 1.00 85.69 87 VAL A N 1
ATOM 682 C CA . VAL A 1 87 ? 16.747 -0.404 -1.490 1.00 85.69 87 VAL A CA 1
ATOM 683 C C . VAL A 1 87 ? 15.500 -0.018 -2.268 1.00 85.69 87 VAL A C 1
ATOM 685 O O . VAL A 1 87 ? 15.432 1.065 -2.840 1.00 85.69 87 VAL A O 1
ATOM 688 N N . LEU A 1 88 ? 14.502 -0.899 -2.278 1.00 83.94 88 LEU A N 1
ATOM 689 C CA . LEU A 1 88 ? 13.229 -0.641 -2.936 1.00 83.94 88 LEU A CA 1
ATOM 690 C C . LEU A 1 88 ? 12.090 -1.205 -2.085 1.00 83.94 88 LEU A C 1
ATOM 692 O O . LEU A 1 88 ? 12.094 -2.387 -1.745 1.00 83.94 88 LEU A O 1
ATOM 696 N N . ASN A 1 89 ? 11.112 -0.363 -1.756 1.00 85.06 89 ASN A N 1
ATOM 697 C CA . ASN A 1 89 ? 9.883 -0.783 -1.091 1.00 85.06 89 ASN A CA 1
ATOM 698 C C . ASN A 1 89 ? 8.682 -0.120 -1.766 1.00 85.06 89 ASN A C 1
ATOM 700 O O . ASN A 1 89 ? 8.493 1.088 -1.637 1.00 85.06 89 ASN A O 1
ATOM 704 N N . LEU A 1 90 ? 7.910 -0.896 -2.525 1.00 85.12 90 LEU A N 1
ATOM 705 C CA . LEU A 1 90 ? 6.798 -0.384 -3.328 1.00 85.12 90 LEU A CA 1
ATOM 706 C C . LEU A 1 90 ? 5.450 -0.769 -2.726 1.00 85.12 90 LEU A C 1
ATOM 708 O O . LEU A 1 90 ? 5.287 -1.846 -2.149 1.00 85.12 90 LEU A O 1
ATOM 712 N N . THR A 1 91 ? 4.470 0.106 -2.931 1.00 85.81 91 THR A N 1
ATOM 713 C CA . THR A 1 91 ? 3.069 -0.118 -2.576 1.00 85.81 91 THR A CA 1
ATOM 714 C C . THR A 1 91 ? 2.145 0.531 -3.607 1.00 85.81 91 THR A C 1
ATOM 716 O O . THR A 1 91 ? 2.581 1.304 -4.463 1.00 85.81 91 THR A O 1
ATOM 719 N N . ASN A 1 92 ? 0.852 0.242 -3.503 1.00 85.69 92 ASN A N 1
ATOM 720 C CA . ASN A 1 92 ? -0.200 0.928 -4.236 1.00 85.69 92 ASN A CA 1
ATOM 721 C C . ASN A 1 92 ? -0.984 1.838 -3.277 1.00 85.69 92 ASN A C 1
ATOM 723 O O . ASN A 1 92 ? -1.483 1.382 -2.254 1.00 85.69 92 ASN A O 1
ATOM 727 N N . HIS A 1 93 ? -1.117 3.118 -3.630 1.00 89.75 93 HIS A N 1
ATOM 728 C CA . HIS A 1 93 ? -1.710 4.146 -2.767 1.00 89.75 93 HIS A CA 1
ATOM 729 C C . HIS A 1 93 ? -3.180 4.457 -3.124 1.00 89.75 93 HIS A C 1
ATOM 731 O O . HIS A 1 93 ? -3.605 5.617 -3.132 1.00 89.75 93 HIS A O 1
ATOM 737 N N . SER A 1 94 ? -3.960 3.432 -3.482 1.00 88.31 94 SER A N 1
ATOM 738 C CA . SER A 1 94 ? -5.385 3.607 -3.797 1.00 88.31 94 SER A CA 1
ATOM 739 C C . SER A 1 94 ? -6.210 3.886 -2.544 1.00 88.31 94 SER A C 1
ATOM 741 O O . SER A 1 94 ? -5.996 3.281 -1.496 1.00 88.31 94 SER A O 1
ATOM 743 N N . TYR A 1 95 ? -7.207 4.756 -2.686 1.00 87.88 95 TYR A N 1
ATOM 744 C CA . TYR A 1 95 ? -8.214 5.013 -1.662 1.00 87.88 95 TYR A CA 1
ATOM 745 C C . TYR A 1 95 ? -9.507 4.288 -2.021 1.00 87.88 95 TYR A C 1
ATOM 747 O O . TYR A 1 95 ? -10.005 4.412 -3.141 1.00 87.88 95 TYR A O 1
ATOM 755 N N . TRP A 1 96 ? -10.054 3.545 -1.062 1.00 87.94 96 TRP A N 1
ATOM 756 C CA . TRP A 1 96 ? -11.230 2.707 -1.270 1.00 87.94 96 TRP A CA 1
ATOM 757 C C . TRP A 1 96 ? -12.464 3.341 -0.638 1.00 87.94 96 TRP A C 1
ATOM 759 O O . TRP A 1 96 ? -12.468 3.674 0.544 1.00 87.94 96 TRP A O 1
ATOM 769 N N . ASN A 1 97 ? -13.523 3.467 -1.431 1.00 91.88 97 ASN A N 1
ATOM 770 C CA . ASN A 1 97 ? -14.860 3.823 -0.980 1.00 91.88 97 ASN A CA 1
ATOM 771 C C . ASN A 1 97 ? -15.857 2.944 -1.742 1.00 91.88 97 ASN A C 1
ATOM 773 O O . ASN A 1 97 ? -15.982 3.051 -2.961 1.00 91.88 97 ASN A O 1
ATOM 777 N N . LEU A 1 98 ? -16.500 2.031 -1.017 1.00 91.69 98 LEU A N 1
ATOM 778 C CA . LEU A 1 98 ? -17.292 0.949 -1.612 1.00 91.69 98 LEU A CA 1
ATOM 779 C C . LEU A 1 98 ? -18.758 1.308 -1.889 1.00 91.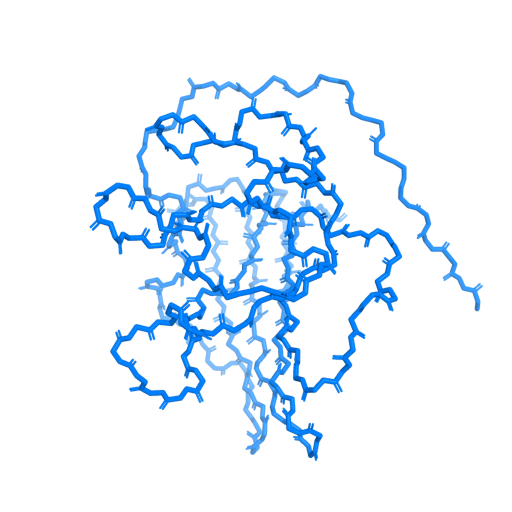69 98 LEU A C 1
ATOM 781 O O . LEU A 1 98 ? -19.433 0.560 -2.589 1.00 91.69 98 LEU A O 1
ATOM 785 N N . ASP A 1 99 ? -19.258 2.415 -1.341 1.00 92.25 99 ASP A N 1
ATOM 786 C CA . ASP A 1 99 ? -20.669 2.811 -1.455 1.00 92.25 99 ASP A CA 1
ATOM 787 C C . ASP A 1 99 ? -20.860 4.207 -2.073 1.00 92.25 99 ASP A C 1
ATOM 789 O O . ASP A 1 99 ? -21.984 4.590 -2.395 1.00 92.25 99 ASP A O 1
ATOM 793 N N . GLY A 1 100 ? -19.770 4.955 -2.281 1.00 92.12 100 GLY A N 1
ATOM 794 C CA . GLY A 1 100 ? -19.801 6.310 -2.827 1.00 92.12 100 GLY A CA 1
ATOM 795 C C . GLY A 1 100 ? -20.264 7.373 -1.828 1.00 92.12 100 GLY A C 1
ATOM 796 O O . GLY A 1 100 ? -20.501 8.512 -2.232 1.00 92.12 100 GLY A O 1
ATOM 797 N N . SER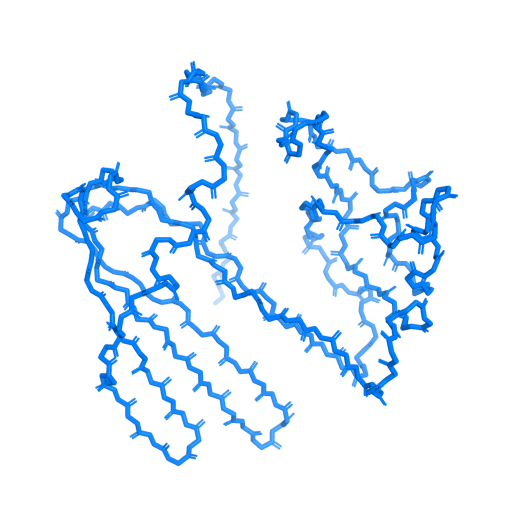 A 1 101 ? -20.389 7.030 -0.543 1.00 94.12 101 SER A N 1
ATOM 798 C CA . SER A 1 101 ? -20.735 7.970 0.524 1.00 94.12 101 SER A CA 1
ATOM 799 C C . SER A 1 101 ? -19.647 9.031 0.715 1.00 94.12 101 SER A C 1
ATOM 801 O O . SER A 1 101 ? -18.490 8.835 0.352 1.00 94.12 101 SER A O 1
ATOM 803 N N . GLU A 1 102 ? -19.983 10.159 1.344 1.00 94.69 102 GLU A N 1
ATOM 804 C CA . GLU A 1 102 ? -19.005 11.229 1.616 1.00 94.69 102 GLU A CA 1
ATOM 805 C C . GLU A 1 102 ? -17.863 10.784 2.545 1.00 94.69 102 GLU A C 1
ATOM 807 O O . GLU A 1 102 ? -16.775 11.356 2.520 1.00 94.69 102 GLU A O 1
ATOM 812 N N . THR A 1 103 ? -18.101 9.769 3.382 1.00 93.50 103 THR A N 1
ATOM 813 C CA . THR A 1 103 ? -17.119 9.245 4.337 1.00 93.50 103 THR A CA 1
ATOM 814 C C . THR A 1 103 ? -17.174 7.726 4.385 1.00 93.50 103 THR A C 1
ATOM 816 O O . THR A 1 103 ? -18.237 7.152 4.177 1.00 93.50 103 THR A O 1
ATOM 819 N N . VAL A 1 104 ? -16.064 7.092 4.770 1.00 94.56 104 VAL A N 1
ATOM 820 C CA . VAL A 1 104 ? -15.970 5.631 4.952 1.00 94.56 104 VAL A CA 1
ATOM 821 C C . VAL A 1 104 ? -16.231 5.175 6.394 1.00 94.56 104 VAL A C 1
ATOM 823 O O . VAL A 1 104 ? -15.893 4.066 6.783 1.00 94.56 104 VAL A O 1
ATOM 826 N N . ARG A 1 105 ? -16.794 6.043 7.243 1.00 96.06 105 ARG A N 1
ATOM 827 C CA . ARG A 1 105 ? -16.926 5.801 8.694 1.00 96.06 105 ARG A CA 1
ATOM 828 C C . ARG A 1 105 ? -17.751 4.558 9.036 1.00 96.06 105 ARG A C 1
ATOM 830 O O . ARG A 1 105 ? -17.489 3.917 10.053 1.00 96.06 105 ARG A O 1
ATOM 837 N N . ASP A 1 106 ? -18.746 4.243 8.218 1.00 96.00 106 ASP A N 1
ATOM 838 C CA . ASP A 1 106 ? -19.614 3.083 8.420 1.00 96.00 106 ASP A CA 1
ATOM 839 C C . ASP A 1 106 ? -19.134 1.833 7.666 1.00 96.00 106 ASP A C 1
ATOM 841 O O . ASP A 1 106 ? -19.719 0.766 7.847 1.00 96.00 106 ASP A O 1
ATOM 845 N N . HIS A 1 107 ? -18.042 1.922 6.892 1.00 94.31 107 HIS A N 1
ATOM 846 C CA . HIS A 1 107 ? -17.401 0.744 6.310 1.00 94.31 107 HIS A CA 1
ATOM 847 C C . HIS A 1 107 ? -16.874 -0.144 7.421 1.00 94.31 107 HIS A C 1
ATOM 849 O O . HIS A 1 107 ? -16.260 0.323 8.385 1.00 94.31 107 HIS A O 1
ATOM 855 N N . LEU A 1 108 ? -17.117 -1.435 7.256 1.00 95.06 108 LEU A N 1
ATOM 856 C CA . LEU A 1 108 ? -16.617 -2.465 8.138 1.00 95.06 108 LEU A CA 1
ATOM 857 C C . LEU A 1 108 ? -15.220 -2.882 7.682 1.00 95.06 108 LEU A C 1
ATOM 859 O O . LEU A 1 108 ? -14.980 -3.087 6.491 1.00 95.06 108 LEU A O 1
ATOM 863 N N . LEU A 1 109 ? -14.299 -2.965 8.637 1.00 93.31 109 LEU A N 1
ATOM 864 C CA . LEU A 1 109 ? -12.927 -3.391 8.422 1.00 93.31 109 LEU A CA 1
ATOM 865 C C . LEU A 1 109 ? -12.644 -4.620 9.284 1.00 93.31 109 LEU A C 1
ATOM 867 O O . LEU A 1 109 ? -12.928 -4.622 10.482 1.00 93.31 109 LEU A O 1
ATOM 871 N N . GLN A 1 110 ? -12.047 -5.633 8.665 1.00 93.44 110 GLN A N 1
ATOM 872 C CA . GLN A 1 110 ? -11.436 -6.776 9.327 1.00 93.44 110 GLN A CA 1
ATOM 873 C C . GLN A 1 110 ? -10.055 -6.989 8.704 1.00 93.44 110 GLN A C 1
ATOM 875 O O . GLN A 1 110 ? -9.914 -6.985 7.478 1.00 93.44 110 GLN A O 1
ATOM 880 N N . ILE A 1 111 ? -9.031 -7.145 9.537 1.00 92.00 111 ILE A N 1
ATOM 881 C CA . ILE A 1 111 ? -7.649 -7.354 9.113 1.00 92.00 111 ILE A CA 1
ATOM 882 C C . ILE A 1 111 ? -7.066 -8.495 9.928 1.00 92.00 111 ILE A C 1
ATOM 884 O O . ILE A 1 111 ? -7.069 -8.485 11.156 1.00 92.00 111 ILE A O 1
ATOM 888 N N . ASP A 1 112 ? -6.508 -9.464 9.215 1.00 92.06 112 ASP A N 1
ATOM 889 C CA . ASP A 1 112 ? -5.808 -10.590 9.808 1.00 92.06 112 ASP A CA 1
ATOM 890 C C . ASP A 1 112 ? -4.375 -10.187 10.203 1.00 92.06 112 ASP A C 1
ATOM 892 O O . ASP A 1 112 ? -3.395 -10.544 9.543 1.00 92.06 112 ASP A O 1
ATOM 896 N N . ALA A 1 113 ? -4.265 -9.354 11.238 1.00 92.81 113 ALA A N 1
ATOM 897 C CA . ALA A 1 113 ? -3.020 -8.822 11.784 1.00 92.81 113 ALA A CA 1
ATOM 898 C C . ALA A 1 113 ? -2.963 -9.060 13.295 1.00 92.81 113 ALA A C 1
ATOM 900 O O . ALA A 1 113 ? -3.954 -8.850 13.988 1.00 92.81 113 ALA A O 1
ATOM 901 N N . ASP A 1 114 ? -1.799 -9.482 13.794 1.00 94.81 114 ASP A N 1
ATOM 902 C CA . ASP A 1 114 ? -1.580 -9.715 15.230 1.00 94.81 114 ASP A CA 1
ATOM 903 C C . ASP A 1 114 ? -0.851 -8.543 15.904 1.00 94.81 114 ASP A C 1
ATOM 905 O O . ASP A 1 114 ? -0.882 -8.411 17.123 1.00 94.81 114 ASP A O 1
ATOM 909 N N . ALA A 1 115 ? -0.196 -7.675 15.128 1.00 96.88 115 ALA A N 1
ATOM 910 C CA . ALA A 1 115 ? 0.545 -6.537 15.659 1.00 96.88 115 ALA A CA 1
ATOM 911 C C . ALA A 1 115 ? 0.454 -5.305 14.751 1.00 96.88 115 ALA A C 1
ATOM 913 O O . ALA A 1 115 ? 0.016 -5.387 13.604 1.00 96.88 115 ALA A O 1
ATOM 914 N N . TYR A 1 116 ? 0.897 -4.160 15.259 1.00 97.00 116 TYR A N 1
ATOM 915 C CA . TYR A 1 116 ? 1.046 -2.915 14.513 1.00 97.00 116 TYR A CA 1
ATOM 916 C C . TYR A 1 116 ? 2.339 -2.191 14.894 1.00 97.00 116 TYR A C 1
ATOM 918 O O . TYR A 1 116 ? 2.951 -2.497 15.923 1.00 97.00 116 TYR A O 1
ATOM 926 N N . LEU A 1 117 ? 2.751 -1.231 14.063 1.00 96.44 117 LEU A N 1
ATOM 927 C CA . LEU A 1 117 ? 3.874 -0.337 14.344 1.00 96.44 117 LEU A CA 1
ATOM 928 C C . LEU A 1 117 ? 3.349 1.011 14.868 1.00 96.44 117 LEU A C 1
ATOM 930 O O . LEU A 1 117 ? 2.744 1.769 14.099 1.00 96.44 117 LEU A O 1
ATOM 934 N N . PRO A 1 118 ? 3.545 1.341 16.160 1.00 95.88 118 PRO A N 1
ATOM 935 C CA . PRO A 1 118 ? 3.211 2.658 16.684 1.00 95.88 118 PRO A CA 1
ATOM 936 C C . PRO A 1 118 ? 4.054 3.740 16.019 1.00 95.88 118 PRO A C 1
ATOM 938 O O . PRO A 1 118 ? 5.220 3.515 15.689 1.00 95.88 118 PRO A O 1
ATOM 941 N N . THR A 1 119 ? 3.477 4.927 15.885 1.00 94.06 119 THR A N 1
ATOM 942 C CA . THR A 1 119 ? 4.150 6.105 15.343 1.00 94.06 119 THR A CA 1
ATOM 943 C C . THR A 1 119 ? 4.384 7.162 16.423 1.00 94.06 119 THR A C 1
ATOM 945 O O . THR A 1 119 ? 3.670 7.220 17.428 1.00 94.06 119 THR A O 1
ATOM 948 N N . ASP A 1 120 ? 5.428 7.974 16.255 1.00 91.06 120 ASP A N 1
ATOM 949 C CA . ASP A 1 120 ? 5.657 9.166 17.075 1.00 91.06 120 ASP A CA 1
ATOM 950 C C . ASP A 1 120 ? 4.826 10.365 16.578 1.00 91.06 120 ASP A C 1
ATOM 952 O O . ASP A 1 120 ? 4.062 10.259 15.622 1.00 91.06 120 ASP A O 1
ATOM 956 N N . GLN A 1 121 ? 4.965 11.538 17.209 1.00 90.94 121 GLN A N 1
ATOM 957 C CA . GLN A 1 121 ? 4.204 12.734 16.812 1.00 90.94 121 GLN A CA 1
ATOM 958 C C . GLN A 1 121 ? 4.500 13.276 15.395 1.00 90.94 121 GLN A C 1
ATOM 960 O O . GLN A 1 121 ? 3.905 14.280 15.006 1.00 90.94 121 GLN A O 1
ATOM 965 N N . ASN A 1 122 ? 5.455 12.692 14.668 1.00 88.31 122 ASN A N 1
ATOM 966 C CA . ASN A 1 122 ? 5.772 13.019 13.277 1.00 88.31 122 ASN A CA 1
ATOM 967 C C . ASN A 1 122 ? 5.386 11.881 12.315 1.00 88.31 122 ASN A C 1
ATOM 969 O O . ASN A 1 122 ? 5.888 11.857 11.191 1.00 88.31 122 ASN A O 1
ATOM 973 N N . ASP A 1 123 ? 4.571 10.928 12.773 1.00 87.50 123 ASP A N 1
ATOM 974 C CA . ASP A 1 123 ? 4.119 9.753 12.023 1.00 87.50 123 ASP A CA 1
ATOM 975 C C . ASP A 1 123 ? 5.248 8.769 11.653 1.00 87.50 123 ASP A C 1
ATOM 977 O O . ASP A 1 123 ? 5.101 7.915 10.780 1.00 87.50 123 ASP A O 1
ATOM 981 N N . PHE A 1 124 ? 6.396 8.836 12.341 1.00 88.50 124 PHE A N 1
ATOM 982 C CA . PHE A 1 124 ? 7.475 7.867 12.139 1.00 88.50 124 PHE A CA 1
ATOM 983 C C . PHE A 1 124 ? 7.288 6.637 13.026 1.00 88.50 124 PHE A C 1
ATOM 985 O O . PHE A 1 124 ? 7.091 6.805 14.233 1.00 88.50 124 PHE A O 1
ATOM 992 N N . PRO A 1 125 ? 7.432 5.406 12.491 1.00 90.12 125 PRO A N 1
ATOM 993 C CA . PRO A 1 125 ? 7.437 4.202 13.309 1.00 90.12 125 PRO A CA 1
ATOM 994 C C . PRO A 1 125 ? 8.476 4.288 14.432 1.00 90.12 125 PRO A C 1
ATOM 996 O O . PRO A 1 125 ? 9.646 4.598 14.191 1.00 90.12 125 PRO A O 1
ATOM 999 N N . THR A 1 126 ? 8.071 3.973 15.662 1.00 95.00 126 THR A N 1
ATOM 1000 C CA . THR A 1 126 ? 8.956 4.032 16.840 1.00 95.00 126 THR A CA 1
ATOM 1001 C C . THR A 1 126 ? 10.017 2.926 16.845 1.00 95.00 126 THR A C 1
ATOM 1003 O O . THR A 1 126 ? 10.995 3.008 17.588 1.00 95.00 126 THR A O 1
ATOM 1006 N N . GLY A 1 127 ? 9.831 1.896 16.013 1.00 93.06 127 GLY A N 1
ATOM 1007 C CA . GLY A 1 127 ? 10.612 0.657 16.002 1.00 93.06 127 GLY A CA 1
ATOM 1008 C C . GLY A 1 127 ? 10.042 -0.432 16.917 1.00 93.06 127 GLY A C 1
ATOM 1009 O O . GLY A 1 127 ? 10.538 -1.557 16.901 1.00 93.06 127 GLY A O 1
ATOM 1010 N N . GLU A 1 128 ? 9.003 -0.122 17.693 1.00 96.25 128 GLU A N 1
ATOM 1011 C CA . GLU A 1 128 ? 8.265 -1.111 18.476 1.00 96.25 128 GLU A CA 1
ATOM 1012 C C . GLU A 1 128 ? 7.280 -1.885 17.593 1.00 96.25 128 GLU A C 1
ATOM 1014 O O . GLU A 1 128 ? 6.733 -1.358 16.626 1.00 96.25 128 GLU A O 1
ATOM 1019 N N . ILE A 1 129 ? 7.038 -3.143 17.958 1.00 96.94 129 ILE A N 1
ATOM 1020 C CA . ILE A 1 129 ? 5.996 -3.990 17.377 1.00 96.94 129 ILE A CA 1
ATOM 1021 C C . ILE A 1 129 ? 5.047 -4.328 18.521 1.00 96.94 129 ILE A C 1
ATOM 1023 O O . ILE A 1 129 ? 5.456 -4.982 19.482 1.00 96.94 129 ILE A O 1
ATOM 1027 N N . VAL A 1 130 ? 3.809 -3.845 18.445 1.00 97.81 130 VAL A N 1
ATOM 1028 C CA . VAL A 1 130 ? 2.843 -3.924 19.549 1.00 97.81 130 VAL A CA 1
ATOM 1029 C C . VAL A 1 130 ? 1.668 -4.800 19.146 1.00 97.81 130 VAL A C 1
ATOM 1031 O O . VAL A 1 130 ? 1.143 -4.652 18.047 1.00 97.81 130 VAL A O 1
ATOM 1034 N N . ASP A 1 131 ? 1.267 -5.710 20.033 1.00 98.00 131 ASP A N 1
ATOM 1035 C CA . ASP A 1 131 ? 0.096 -6.570 19.842 1.00 98.00 131 ASP A CA 1
ATOM 1036 C C . ASP A 1 131 ? -1.167 -5.717 19.646 1.00 98.00 131 ASP A C 1
ATOM 1038 O O . ASP A 1 131 ? -1.369 -4.715 20.342 1.00 98.00 131 ASP A O 1
ATOM 1042 N N . VAL A 1 132 ? -2.014 -6.085 18.683 1.00 97.38 132 VAL A N 1
ATOM 1043 C CA . VAL A 1 132 ? -3.263 -5.351 18.449 1.00 97.38 132 VAL A CA 1
ATOM 1044 C C . VAL A 1 132 ? -4.296 -5.595 19.549 1.00 97.38 132 VAL A C 1
ATOM 1046 O O . VAL A 1 132 ? -5.134 -4.717 19.771 1.00 97.38 132 VAL A O 1
ATOM 1049 N N . GLN A 1 133 ? -4.248 -6.732 20.250 1.00 96.56 133 GLN A N 1
ATOM 1050 C CA . GLN A 1 133 ? -5.264 -7.147 21.215 1.00 96.56 133 GLN A CA 1
ATOM 1051 C C . GLN A 1 133 ? -5.451 -6.121 22.332 1.00 96.56 133 GLN A C 1
ATOM 1053 O O . GLN A 1 133 ? -4.516 -5.691 23.007 1.00 96.56 133 GLN A O 1
ATOM 1058 N N . GLY A 1 134 ? -6.709 -5.731 22.546 1.00 94.44 134 GLY A N 1
ATOM 1059 C CA . GLY A 1 134 ? -7.069 -4.733 23.557 1.00 94.44 134 GLY A CA 1
ATOM 1060 C C . GLY A 1 134 ? -6.718 -3.290 23.176 1.00 94.44 134 GLY A C 1
ATOM 1061 O O . GLY A 1 134 ? -6.929 -2.384 23.984 1.00 94.44 134 GLY A O 1
ATOM 1062 N N . THR A 1 135 ? -6.229 -3.050 21.956 1.00 96.00 135 THR A N 1
ATOM 1063 C CA . THR A 1 135 ? -5.977 -1.707 21.422 1.00 96.00 135 THR A CA 1
ATOM 1064 C C . THR A 1 135 ? -7.083 -1.274 20.456 1.00 96.00 135 THR A C 1
ATOM 1066 O O . THR A 1 135 ? -7.885 -2.074 19.967 1.00 96.00 135 THR A O 1
ATOM 1069 N N . ARG A 1 136 ? -7.116 0.019 20.110 1.00 94.88 136 ARG A N 1
ATOM 1070 C CA . ARG A 1 136 ? -8.025 0.533 19.070 1.00 94.88 136 ARG A CA 1
ATOM 1071 C C . ARG A 1 136 ? -7.747 -0.058 17.679 1.00 94.88 136 ARG A C 1
ATOM 1073 O O . ARG A 1 136 ? -8.653 -0.047 16.845 1.00 94.88 136 ARG A O 1
ATOM 1080 N N . PHE A 1 137 ? -6.553 -0.610 17.451 1.00 96.19 137 PHE A N 1
ATOM 1081 C CA . PHE A 1 137 ? -6.134 -1.225 16.190 1.00 96.19 137 PHE A CA 1
ATOM 1082 C C . PHE A 1 137 ? -6.476 -2.719 16.083 1.00 96.19 137 PHE A C 1
ATOM 1084 O O . PHE A 1 137 ? -6.133 -3.346 15.087 1.00 96.19 137 PHE A O 1
ATOM 1091 N N . ASP A 1 138 ? -7.198 -3.288 17.058 1.00 96.00 138 ASP A N 1
ATOM 1092 C CA . ASP A 1 138 ? -7.690 -4.668 16.976 1.00 96.00 138 ASP A CA 1
ATOM 1093 C C . ASP A 1 138 ? -8.807 -4.809 15.931 1.00 96.00 138 ASP A C 1
ATOM 1095 O O . ASP A 1 138 ? -9.976 -4.543 16.218 1.00 96.00 138 ASP A O 1
ATOM 1099 N N . PHE A 1 139 ? -8.439 -5.172 14.705 1.00 94.62 139 PHE A N 1
ATOM 1100 C CA . PHE A 1 139 ? -9.356 -5.481 13.603 1.00 94.62 139 PHE A CA 1
ATOM 1101 C C . PHE A 1 139 ? -9.424 -6.987 13.318 1.00 94.62 139 PHE A C 1
ATOM 1103 O O . PHE A 1 139 ? -9.810 -7.381 12.219 1.00 94.62 139 PHE A O 1
ATOM 1110 N N . THR A 1 140 ? -9.040 -7.836 14.280 1.00 92.69 140 THR A N 1
ATOM 1111 C CA . THR A 1 140 ? -9.118 -9.299 14.106 1.00 92.69 140 THR A CA 1
ATOM 1112 C C . THR A 1 140 ? -10.562 -9.773 13.922 1.00 92.69 140 THR A C 1
ATOM 1114 O O . THR A 1 140 ? -10.820 -10.716 13.171 1.00 92.69 140 THR A O 1
ATOM 1117 N N . GLU A 1 141 ? -11.503 -9.039 14.518 1.00 91.75 141 GLU A N 1
ATOM 1118 C CA . GLU A 1 141 ? -12.940 -9.114 14.276 1.00 91.75 141 GLU A CA 1
ATOM 1119 C C . GLU A 1 141 ? -13.427 -7.878 13.508 1.00 91.75 141 GLU A C 1
ATOM 1121 O O . GLU A 1 141 ? -12.893 -6.773 13.651 1.00 91.75 141 GLU A O 1
ATOM 1126 N N . GLU A 1 142 ? -14.468 -8.065 12.698 1.00 92.69 142 GLU A N 1
ATOM 1127 C CA . GLU A 1 142 ? -15.057 -6.997 11.892 1.00 92.69 142 GLU A CA 1
ATOM 1128 C C . GLU A 1 142 ? -15.623 -5.864 12.771 1.00 92.69 142 GLU A C 1
ATOM 1130 O O . GLU A 1 142 ? -16.443 -6.091 13.666 1.00 92.69 142 GLU A O 1
ATOM 1135 N N . LYS A 1 143 ? -15.224 -4.615 12.494 1.00 94.06 143 LYS A N 1
ATOM 1136 C CA . LYS A 1 143 ? -15.774 -3.424 13.165 1.00 94.06 143 LYS A CA 1
ATOM 1137 C C . LYS A 1 143 ? -15.790 -2.195 12.247 1.00 94.06 143 LYS A C 1
ATOM 1139 O O . LYS A 1 143 ? -14.988 -2.112 11.317 1.00 94.06 143 LYS A O 1
ATOM 1144 N N . PRO A 1 144 ? -16.690 -1.222 12.478 1.00 95.75 144 PRO A N 1
ATOM 1145 C CA . PRO A 1 144 ? -16.783 -0.047 11.621 1.00 95.75 144 PRO A CA 1
ATOM 1146 C C . PRO A 1 144 ? -15.600 0.903 11.831 1.00 95.75 144 PRO A C 1
ATOM 1148 O O . PRO A 1 144 ? -15.187 1.136 12.969 1.00 95.75 144 PRO A O 1
ATOM 1151 N N . LEU A 1 145 ? -15.123 1.539 10.759 1.00 95.75 145 LEU A N 1
ATOM 1152 C CA . LEU A 1 145 ? -14.008 2.496 10.808 1.00 95.75 145 LEU A CA 1
ATOM 1153 C C . LEU A 1 145 ? -14.253 3.680 11.755 1.00 95.75 145 LEU A C 1
ATOM 1155 O O . LEU A 1 145 ? -13.302 4.258 12.279 1.00 95.75 145 LEU A O 1
ATOM 1159 N N . LYS A 1 146 ? -15.511 4.018 12.065 1.00 96.56 146 LYS A N 1
ATOM 1160 C CA . LYS A 1 146 ? -15.843 5.021 13.091 1.00 96.56 146 LYS A CA 1
ATOM 1161 C C . LYS A 1 146 ? -15.354 4.672 14.501 1.00 96.56 146 LYS A C 1
ATOM 1163 O O . LYS A 1 146 ? -15.351 5.545 15.363 1.00 96.56 146 LYS A O 1
ATOM 1168 N N . SER A 1 147 ? -14.932 3.431 14.763 1.00 95.81 147 SER A N 1
ATOM 1169 C CA . SER A 1 147 ? -14.252 3.090 16.019 1.00 95.81 147 SER A CA 1
ATOM 1170 C C . SER A 1 147 ? -12.888 3.776 16.165 1.00 95.81 147 SER A C 1
ATOM 1172 O O . SER A 1 147 ? -12.316 3.754 17.248 1.00 95.81 147 SER A O 1
ATOM 1174 N N . LEU A 1 148 ? -12.351 4.345 15.081 1.00 96.06 148 LEU A N 1
ATOM 1175 C CA . LEU A 1 148 ? -11.081 5.067 15.035 1.00 96.06 148 LEU A CA 1
ATOM 1176 C C . LEU A 1 148 ? -11.255 6.591 15.007 1.00 96.06 148 LEU A C 1
ATOM 1178 O O . LEU A 1 148 ? -10.324 7.290 14.618 1.00 96.06 148 LEU A O 1
ATOM 1182 N N . LEU A 1 149 ? -12.429 7.127 15.339 1.00 96.69 149 LEU A N 1
ATOM 1183 C CA . LEU A 1 149 ? -12.594 8.578 15.346 1.00 96.69 149 LEU A CA 1
ATOM 1184 C C . LEU A 1 149 ? -11.759 9.220 16.462 1.00 96.69 149 LEU A C 1
ATOM 1186 O O . LEU A 1 149 ? -11.845 8.802 17.615 1.00 96.69 149 LEU A O 1
ATOM 1190 N N . ASP A 1 150 ? -10.979 10.239 16.110 1.00 93.25 150 ASP A N 1
ATOM 1191 C CA . ASP A 1 150 ? -10.348 11.147 17.067 1.00 93.25 150 ASP A CA 1
ATOM 1192 C C . ASP A 1 150 ? -11.377 12.131 17.668 1.00 93.25 150 ASP A C 1
ATOM 1194 O O . ASP A 1 150 ? -12.543 12.191 17.259 1.00 93.25 150 ASP A O 1
ATOM 1198 N N . ASP A 1 151 ? -10.934 12.968 18.610 1.00 92.38 151 ASP A N 1
ATOM 1199 C CA . ASP A 1 151 ? -11.774 13.998 19.246 1.00 92.38 151 ASP A CA 1
ATOM 1200 C C . ASP A 1 151 ? -12.319 15.051 18.257 1.00 92.38 151 ASP A C 1
ATOM 1202 O O . ASP A 1 151 ? -13.213 15.833 18.593 1.00 92.38 151 ASP A O 1
ATOM 1206 N N . LYS A 1 152 ? -11.783 15.096 17.032 1.00 92.69 152 LYS A N 1
ATOM 1207 C CA . LYS A 1 152 ? -12.195 16.001 15.950 1.00 92.69 152 LYS A CA 1
ATOM 1208 C C . LYS A 1 152 ? -13.110 15.311 14.931 1.00 92.69 152 LYS A C 1
ATOM 1210 O O . LYS A 1 152 ? -13.580 15.970 14.004 1.00 92.69 152 LYS A O 1
ATOM 1215 N N . GLY A 1 153 ? -13.392 14.018 15.095 1.00 92.12 153 GLY A N 1
ATOM 1216 C CA . GLY A 1 153 ? -14.212 13.226 14.184 1.00 92.12 153 GLY A CA 1
ATOM 1217 C C . GLY A 1 153 ? -13.496 12.786 12.902 1.00 92.12 153 GLY A C 1
ATOM 1218 O O . GLY A 1 153 ? -14.172 12.444 11.925 1.00 92.12 153 GLY A O 1
ATOM 1219 N N . ASN A 1 154 ? -12.164 12.780 12.869 1.00 92.19 154 ASN A N 1
ATOM 1220 C CA . ASN A 1 154 ? -11.376 12.191 11.784 1.00 92.19 154 ASN A CA 1
ATOM 1221 C C . ASN A 1 154 ? -11.098 10.720 12.081 1.00 92.19 154 ASN A C 1
ATOM 1223 O O . ASN A 1 154 ? -10.882 10.360 13.232 1.00 92.19 154 ASN A O 1
ATOM 1227 N N . ILE A 1 155 ? -11.085 9.877 11.049 1.00 93.19 155 ILE A N 1
ATOM 1228 C CA . ILE A 1 155 ? -10.587 8.504 11.188 1.00 93.19 155 ILE A CA 1
ATOM 1229 C C . ILE A 1 155 ? -9.070 8.600 11.353 1.00 93.19 155 ILE A C 1
ATOM 1231 O O . ILE A 1 155 ? -8.386 9.075 10.452 1.00 93.19 155 ILE A O 1
ATOM 1235 N N . ASP A 1 156 ? -8.581 8.165 12.505 1.00 92.75 156 ASP A N 1
ATOM 1236 C CA . ASP A 1 156 ? -7.174 8.207 12.884 1.00 92.75 156 ASP A CA 1
ATOM 1237 C C . ASP A 1 156 ? -6.593 6.786 12.831 1.00 92.75 156 ASP A C 1
ATOM 1239 O O . ASP A 1 156 ? -6.769 5.970 13.747 1.00 92.75 156 ASP A O 1
ATOM 1243 N N . ILE A 1 157 ? -6.010 6.489 11.667 1.00 91.44 157 ILE A N 1
ATOM 1244 C CA . ILE A 1 157 ? -5.224 5.298 11.341 1.00 91.44 157 ILE A CA 1
ATOM 1245 C C . ILE A 1 157 ? -4.220 5.670 10.248 1.00 91.44 157 ILE A C 1
ATOM 1247 O O . ILE A 1 157 ? -4.611 6.045 9.144 1.00 91.44 157 ILE A O 1
ATOM 1251 N N . ASP A 1 158 ? -2.938 5.555 10.569 1.00 91.88 158 ASP A N 1
ATOM 1252 C CA . ASP A 1 158 ? -1.825 5.753 9.631 1.00 91.88 158 ASP A CA 1
ATOM 1253 C C . ASP A 1 158 ? -0.642 4.867 10.051 1.00 91.88 158 ASP A C 1
ATOM 1255 O O . ASP A 1 158 ? 0.501 5.291 10.197 1.00 91.88 158 ASP A O 1
ATOM 1259 N N . ASN A 1 159 ? -0.963 3.616 10.388 1.00 93.88 159 ASN A N 1
ATOM 1260 C CA . ASN A 1 159 ? -0.032 2.662 10.975 1.00 93.88 159 ASN A CA 1
ATOM 1261 C C . ASN A 1 159 ? 0.099 1.430 10.086 1.00 93.88 159 ASN A C 1
ATOM 1263 O O . ASN A 1 159 ? -0.891 0.924 9.550 1.00 93.88 159 ASN A O 1
ATOM 1267 N N . ASP A 1 160 ? 1.309 0.882 10.033 1.00 94.31 160 ASP A N 1
ATOM 1268 C CA . ASP A 1 160 ? 1.538 -0.437 9.461 1.00 94.31 160 ASP A CA 1
ATOM 1269 C C . ASP A 1 160 ? 0.933 -1.507 10.378 1.00 94.31 160 ASP A C 1
ATOM 1271 O O . ASP A 1 160 ? 1.290 -1.616 11.556 1.00 94.31 160 ASP A O 1
ATOM 1275 N N . LEU A 1 161 ? 0.035 -2.326 9.826 1.00 94.69 161 LEU A N 1
ATOM 1276 C CA . LEU A 1 161 ? -0.497 -3.518 10.484 1.00 94.69 161 LEU A CA 1
ATOM 1277 C C . LEU A 1 161 ? 0.282 -4.754 10.027 1.00 94.69 161 LEU A C 1
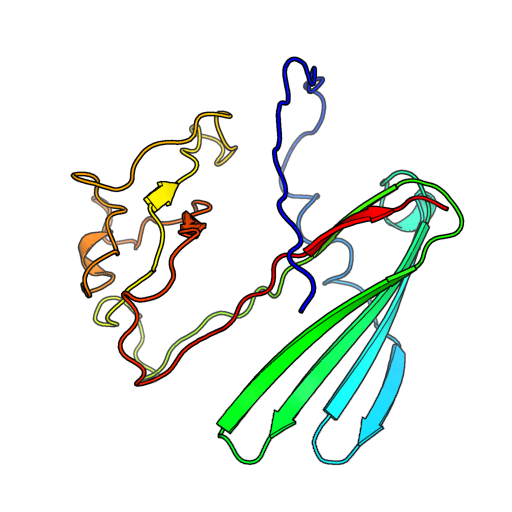ATOM 1279 O O . LEU A 1 161 ? 0.341 -5.086 8.841 1.00 94.69 161 LEU A O 1
ATOM 1283 N N . VAL A 1 162 ? 0.880 -5.449 10.988 1.00 94.31 162 VAL A N 1
ATOM 1284 C CA . VAL A 1 162 ? 1.717 -6.627 10.772 1.00 94.31 162 VAL A CA 1
ATOM 1285 C C . VAL A 1 162 ? 0.820 -7.853 10.638 1.00 94.31 162 VAL A C 1
ATOM 1287 O O . VAL A 1 162 ? 0.249 -8.352 11.611 1.00 94.31 162 VAL A O 1
ATOM 1290 N N . LEU A 1 163 ? 0.696 -8.325 9.399 1.00 91.38 163 LEU A N 1
ATOM 1291 C CA . LEU A 1 163 ? -0.173 -9.442 9.045 1.00 91.38 163 LEU A CA 1
ATOM 1292 C C . LEU A 1 163 ? 0.211 -10.719 9.792 1.00 91.38 163 LEU A C 1
ATOM 1294 O O . LEU A 1 163 ? 1.391 -11.066 9.895 1.00 91.38 163 LEU A O 1
ATOM 1298 N N . SER A 1 164 ? -0.805 -11.453 10.233 1.00 90.31 164 SER A N 1
ATOM 1299 C CA . SER A 1 164 ? -0.622 -12.735 10.895 1.00 90.31 164 SER A CA 1
ATOM 1300 C C . SER A 1 164 ? 0.024 -13.759 9.954 1.00 90.31 164 SER A C 1
ATOM 1302 O O . SER A 1 164 ? -0.251 -13.766 8.739 1.00 90.31 164 SER A O 1
ATOM 1304 N N . PRO A 1 165 ? 0.888 -14.649 10.481 1.00 85.50 165 PRO A N 1
ATOM 1305 C CA . PRO A 1 165 ? 1.3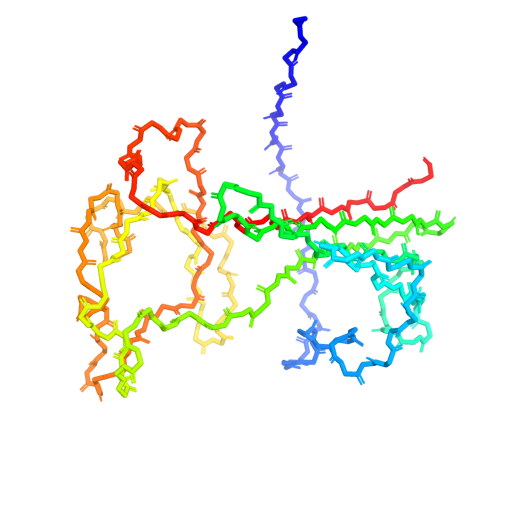69 -15.801 9.727 1.00 85.50 165 PRO A CA 1
ATOM 1306 C C . PRO A 1 165 ? 0.243 -16.792 9.386 1.00 85.50 165 PRO A C 1
ATOM 1308 O O . PRO A 1 165 ? 0.344 -17.474 8.364 1.00 85.50 165 PRO A O 1
ATOM 1311 N N . ASP A 1 166 ? -0.816 -16.869 10.201 1.00 82.94 166 ASP A N 1
ATOM 1312 C CA . ASP A 1 166 ? -2.026 -17.651 9.920 1.00 82.94 166 ASP A CA 1
ATOM 1313 C C . ASP A 1 166 ? -3.164 -16.707 9.524 1.00 82.94 166 ASP A C 1
ATOM 1315 O O . ASP A 1 166 ? -3.655 -15.948 10.347 1.00 82.94 166 ASP A O 1
ATOM 1319 N N . ARG A 1 167 ? -3.581 -16.757 8.253 1.00 79.88 167 ARG A N 1
ATOM 1320 C CA . ARG A 1 167 ? -4.582 -15.834 7.693 1.00 79.88 167 ARG A CA 1
ATOM 1321 C C . ARG A 1 167 ? -5.978 -16.436 7.555 1.00 79.88 167 ARG A C 1
ATOM 1323 O O . ARG A 1 167 ? -6.685 -16.190 6.575 1.00 79.88 167 ARG A O 1
ATOM 1330 N N . SER A 1 168 ? -6.325 -17.328 8.475 1.00 79.19 168 SER A N 1
ATOM 1331 C CA . SER A 1 168 ? -7.571 -18.090 8.454 1.00 79.19 168 SER A CA 1
ATOM 1332 C C . SER A 1 168 ? -8.791 -17.325 8.983 1.00 79.19 168 SER A C 1
ATOM 1334 O O . SER A 1 168 ? -9.907 -17.823 8.824 1.00 79.19 168 SER A O 1
ATOM 1336 N N . ARG A 1 169 ? -8.619 -16.125 9.565 1.00 76.88 169 ARG A N 1
ATOM 1337 C CA . ARG A 1 169 ? -9.715 -15.354 10.190 1.00 76.88 169 ARG A CA 1
ATOM 1338 C C . ARG A 1 169 ? -10.593 -14.611 9.182 1.00 76.88 169 ARG A C 1
ATOM 1340 O O . ARG A 1 169 ? -11.702 -14.205 9.517 1.00 76.88 169 ARG A O 1
ATOM 1347 N N . LEU A 1 170 ? -10.129 -14.444 7.943 1.00 73.81 170 LEU A N 1
ATOM 1348 C CA . LEU A 1 170 ? -10.882 -13.729 6.912 1.00 73.81 170 LEU A CA 1
ATOM 1349 C C . LEU A 1 170 ? -12.036 -14.577 6.359 1.00 73.81 170 LEU A C 1
ATOM 1351 O O . LEU A 1 170 ? -11.830 -15.599 5.699 1.00 73.81 170 LEU A O 1
ATOM 1355 N N . HIS A 1 171 ? -13.265 -14.098 6.548 1.00 60.59 171 HIS A N 1
ATOM 1356 C CA . HIS A 1 171 ? -14.445 -14.624 5.867 1.00 60.59 171 HIS A CA 1
ATOM 1357 C C . HIS A 1 171 ? -14.599 -13.934 4.502 1.00 60.59 171 HIS A C 1
ATOM 1359 O O . HIS A 1 171 ? -14.813 -12.728 4.408 1.00 60.59 171 HIS A O 1
ATOM 1365 N N . ALA A 1 172 ? -14.446 -14.686 3.410 1.00 48.59 172 ALA A N 1
ATOM 1366 C CA . ALA A 1 172 ? -14.416 -14.119 2.063 1.00 48.59 172 ALA A CA 1
ATOM 1367 C C . ALA A 1 172 ? -15.790 -13.580 1.614 1.00 48.59 172 ALA A C 1
ATOM 1369 O O . ALA A 1 172 ? -16.654 -14.346 1.191 1.00 48.59 172 ALA A O 1
ATOM 1370 N N . LEU A 1 173 ? -15.954 -12.254 1.638 1.00 50.19 173 LEU A N 1
ATOM 1371 C CA . LEU A 1 173 ? -16.983 -11.536 0.867 1.00 50.19 173 LEU A CA 1
ATOM 1372 C C . LEU A 1 173 ? -16.346 -10.619 -0.195 1.00 50.19 173 LEU A C 1
ATOM 1374 O O . LEU A 1 173 ? -16.823 -10.567 -1.325 1.00 50.19 173 LEU A O 1
ATOM 1378 N N . SER A 1 174 ? -15.214 -9.986 0.131 1.00 47.66 174 SER A N 1
ATOM 1379 C CA . SER A 1 174 ? -14.356 -9.204 -0.775 1.00 47.66 174 SER A CA 1
ATOM 1380 C C . SER A 1 174 ? -13.013 -8.931 -0.087 1.00 47.66 174 SER A C 1
ATOM 1382 O O . SER A 1 174 ? -13.002 -8.647 1.106 1.00 47.66 174 SER A O 1
ATOM 1384 N N . TYR A 1 175 ? -11.887 -9.015 -0.802 1.00 48.62 175 TYR A N 1
ATOM 1385 C CA . TYR A 1 175 ? -10.555 -8.727 -0.250 1.00 48.62 175 TYR A CA 1
ATOM 1386 C C . TYR A 1 175 ? -9.765 -7.802 -1.175 1.00 48.62 175 TYR A C 1
ATOM 1388 O O . TYR A 1 175 ? -9.780 -7.965 -2.394 1.00 48.62 175 TYR A O 1
ATOM 1396 N N . VAL A 1 176 ? -9.038 -6.857 -0.581 1.00 48.03 176 VAL A N 1
ATOM 1397 C CA . VAL A 1 176 ? -7.967 -6.119 -1.254 1.00 48.03 176 VAL A CA 1
ATOM 1398 C C . VAL A 1 176 ? -6.659 -6.774 -0.831 1.00 48.03 176 VAL A C 1
ATOM 1400 O O . VAL A 1 176 ? -6.278 -6.717 0.336 1.00 48.03 176 VAL A O 1
ATOM 1403 N N . LEU A 1 177 ? -5.978 -7.430 -1.769 1.00 40.81 177 LEU A N 1
ATOM 1404 C CA . LEU A 1 177 ? -4.633 -7.934 -1.525 1.00 40.81 177 LEU A CA 1
ATOM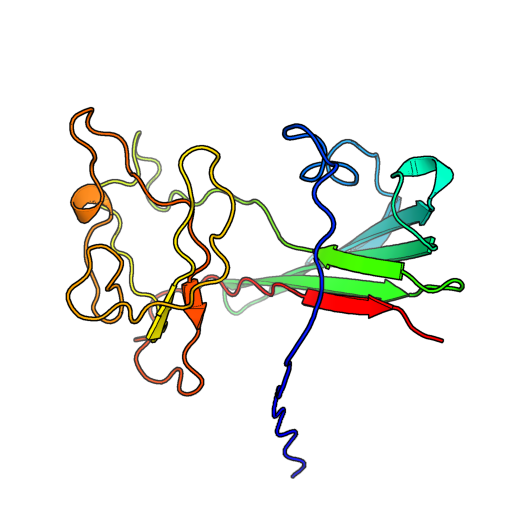 1405 C C . LEU A 1 177 ? -3.639 -6.815 -1.849 1.00 40.81 177 LEU A C 1
ATOM 1407 O O . LEU A 1 177 ? -3.361 -6.547 -3.015 1.00 40.81 177 LEU A O 1
ATOM 1411 N N . VAL A 1 178 ? -3.107 -6.158 -0.820 1.00 40.59 178 VAL A N 1
ATOM 1412 C CA . VAL A 1 178 ? -1.996 -5.214 -0.984 1.00 40.59 178 VAL A CA 1
ATOM 1413 C C . VAL A 1 178 ? -0.695 -5.979 -0.771 1.00 40.59 178 VAL A C 1
ATOM 1415 O O . VAL A 1 178 ? -0.391 -6.420 0.336 1.00 40.59 178 VAL A O 1
ATOM 1418 N N . SER A 1 179 ? 0.072 -6.178 -1.840 1.00 32.59 179 SER A N 1
ATOM 1419 C CA . SER A 1 179 ? 1.437 -6.695 -1.740 1.00 32.59 179 SER A CA 1
ATOM 1420 C C . SER A 1 179 ? 2.404 -5.529 -1.555 1.00 32.59 179 SER A C 1
ATOM 1422 O O . SER A 1 179 ? 2.703 -4.814 -2.510 1.00 32.59 179 SER A O 1
ATOM 1424 N N . ILE A 1 180 ? 2.899 -5.360 -0.328 1.00 38.84 180 ILE A N 1
ATOM 1425 C CA . ILE A 1 180 ? 4.084 -4.544 -0.045 1.00 38.84 180 ILE A CA 1
ATOM 1426 C C . ILE A 1 180 ? 5.298 -5.422 -0.356 1.00 38.84 180 ILE A C 1
ATOM 1428 O O . ILE A 1 180 ? 5.461 -6.487 0.245 1.00 38.84 180 ILE A O 1
ATOM 1432 N N . ILE A 1 181 ? 6.116 -5.019 -1.328 1.00 37.91 181 ILE A N 1
ATOM 1433 C CA . ILE A 1 181 ? 7.357 -5.730 -1.657 1.00 37.91 181 ILE A CA 1
ATOM 1434 C C . ILE A 1 181 ? 8.521 -4.907 -1.133 1.00 37.91 181 ILE A C 1
ATOM 1436 O O . ILE A 1 181 ? 8.877 -3.900 -1.739 1.00 37.91 181 ILE A O 1
ATOM 1440 N N . PHE A 1 182 ? 9.138 -5.384 -0.053 1.00 38.03 182 PHE A N 1
ATOM 1441 C CA . PHE A 1 182 ? 10.454 -4.927 0.374 1.00 38.03 182 PHE A CA 1
ATOM 1442 C C . PHE A 1 182 ? 11.511 -5.777 -0.331 1.00 38.03 182 PHE A C 1
ATOM 1444 O O . PHE A 1 182 ? 11.598 -6.986 -0.101 1.00 38.03 182 PHE A O 1
ATOM 1451 N N . MET A 1 183 ? 12.305 -5.162 -1.204 1.00 47.53 183 MET A N 1
ATOM 1452 C CA . MET A 1 183 ? 13.359 -5.844 -1.942 1.00 47.53 183 MET A CA 1
ATOM 1453 C C . MET A 1 183 ? 14.704 -5.200 -1.619 1.00 47.53 183 MET A C 1
ATOM 1455 O O . MET A 1 183 ? 14.942 -4.026 -1.902 1.00 47.53 183 MET A O 1
ATOM 1459 N N . ILE A 1 184 ? 15.605 -5.994 -1.036 1.00 55.59 184 ILE A N 1
ATOM 1460 C CA . ILE A 1 184 ? 17.033 -5.690 -1.103 1.00 55.59 184 ILE A CA 1
ATOM 1461 C C . ILE A 1 184 ? 17.462 -6.099 -2.503 1.00 55.59 184 ILE A C 1
ATOM 1463 O O . ILE A 1 184 ? 17.467 -7.281 -2.850 1.00 55.59 184 ILE A O 1
ATOM 1467 N N . LEU A 1 185 ? 17.762 -5.101 -3.321 1.00 54.50 185 LEU A N 1
ATOM 1468 C CA . LEU A 1 185 ? 18.225 -5.302 -4.678 1.00 54.50 185 LEU A CA 1
ATOM 1469 C C . LEU A 1 185 ? 19.715 -5.662 -4.614 1.00 54.50 185 LEU A C 1
ATOM 1471 O O . LEU A 1 185 ? 20.559 -4.813 -4.330 1.00 54.50 185 LEU A O 1
ATOM 1475 N N . SER A 1 186 ? 20.040 -6.941 -4.817 1.00 42.28 186 SER A N 1
ATOM 1476 C CA . SER A 1 186 ? 21.417 -7.438 -4.931 1.00 42.28 186 SER A CA 1
ATOM 1477 C C . SER A 1 186 ? 21.608 -8.211 -6.238 1.00 42.28 186 SER A C 1
ATOM 1479 O O . SER A 1 186 ? 20.655 -8.796 -6.745 1.00 42.28 186 SER A O 1
ATOM 1481 N N . LYS A 1 187 ? 22.838 -8.202 -6.770 1.00 46.34 187 LYS A N 1
ATOM 1482 C CA . LYS A 1 187 ? 23.220 -8.900 -8.012 1.00 46.34 187 LYS A CA 1
ATOM 1483 C C . LYS A 1 187 ? 22.978 -10.406 -7.972 1.00 46.34 187 LYS A C 1
ATOM 1485 O O . LYS A 1 187 ? 23.156 -10.997 -6.884 1.00 46.34 187 LYS A O 1
#

Foldseek 3Di:
DDDDDDDDDDDDDPDDDDDDDDLLPPQPVPDDWDFPDDDPFKTKTWDKDACVRRVWHFIKIWIWMWGQDPVRDTDIDIDIATPTWTKDKDWDDDDDDPPPDPDQQQPKAAAQFQWKFDADPVRHGPPDTGGCPPHLNHRNDIDGLQSQQDPVGDRDDDIDGHHDPDPPSDDDPDDDDIDTDTDRHDD

Radius of gyration: 18.98 Å; chains: 1; bounding box: 44×45×47 Å